Protein AF-A0AAF0R7N5-F1 (afdb_monomer_lite)

Foldseek 3Di:
DFAEAAEEADDDDFDDDDQPDDPPDLLVLLVVQFDWDQDPNDIDTDGDLVSCLCRNQNVSVAQEEEAEFLVCLRVVSLLQNLLCVQFVHHYDDLNVSVVSLVVSLVVVQLVHQADPVDSVDGNPVVSVVSSVVSVVSSLVSLLVRNQQHRHYYYHDDCNAQVLDPDPAGKGQFQSSQSNLLSVVQDDDDGRPPDDDDDDDDDHDDDDDGDDDDDPVDTDIGRGDCVSHQYAYNVLSCQSSDPPHDLDPPDDRDSVCNVVSVVSSVCSSPVPPPPPDD

pLDDT: mean 73.1, std 16.88, range [25.72, 93.62]

Sequence (277 aa):
MLNCYDIEVENYQIENEELIYETDGIELKLKEIITTQAIDGKEVAIIDHKEFLENWFPDTGCHIFISHSHKDEKKAIYIANRLYEKYGIKSFIDSKFWGFVDKAISDINHLHSKCDDNSNYLDYKRSMRVASNFYIVLINALTDGIFKSDSCWFLNTQNSLNASNNDSDGTYSPWLYTEMNFTSTVIRTPHPHRPKVTQESFDHGLEDMIKSSSRDFAFKFSPNKSHMQKVQNDKLLKVISNTENINENLDIDKSKPFQNLDAIYNFFSPSLHTING

Radius of gyration: 20.95 Å; chains: 1; bounding box: 60×44×65 Å

Secondary structure (DSSP, 8-state):
--EEEEEE-----------SS--TTHHHHHHHHEEEEEETTEEEEEE-HHHHHHHHS------EEEE--GGGHHHHHHHHHHHHHHH---EE-THHHHHHHHHHHHHHHHHH-EETTEEEEE-HHHHHHHHHHHHHHHHHHHHHHHHHSSEEEEEE-TTTS---SSS---BS-HHHHHHHHHHHH---PPPTTSPP----------------EETTEE--B----TTSEEE-HHHHHHHH-SS--S-TT----TT-HHHHHHHHHHHH-GGGS----

Structure (mmCIF, N/CA/C/O backbone):
data_AF-A0AAF0R7N5-F1
#
_entry.id   AF-A0AAF0R7N5-F1
#
loop_
_atom_site.group_PDB
_atom_site.id
_atom_site.type_symbol
_atom_site.label_atom_id
_atom_site.label_alt_id
_atom_site.label_comp_id
_atom_site.label_asym_id
_atom_site.label_entity_id
_atom_site.label_seq_id
_atom_site.pdbx_PDB_ins_code
_atom_site.Cartn_x
_atom_site.Cartn_y
_atom_site.Cartn_z
_atom_site.occupancy
_atom_site.B_iso_or_equiv
_atom_site.auth_seq_id
_atom_site.auth_comp_id
_atom_site.auth_asym_id
_atom_site.auth_atom_id
_atom_site.pdbx_PDB_model_num
ATOM 1 N N . MET A 1 1 ? -19.969 2.924 0.740 1.00 52.62 1 MET A N 1
ATOM 2 C CA . MET A 1 1 ? -18.654 3.598 0.606 1.00 52.62 1 MET A CA 1
ATOM 3 C C . MET A 1 1 ? -17.615 2.741 1.324 1.00 52.62 1 MET A C 1
ATOM 5 O O . MET A 1 1 ? -17.989 2.107 2.304 1.00 52.62 1 MET A O 1
ATOM 9 N N . LEU A 1 2 ? -16.380 2.634 0.820 1.00 66.00 2 LEU A N 1
ATOM 10 C CA . LEU A 1 2 ? -15.299 1.903 1.504 1.00 66.00 2 LEU A CA 1
ATOM 11 C C . LEU A 1 2 ? -15.062 2.514 2.895 1.00 66.00 2 LEU A C 1
ATOM 13 O O . LEU A 1 2 ? -14.955 3.735 3.003 1.00 66.00 2 LEU A O 1
ATOM 17 N N . ASN A 1 3 ? -14.955 1.694 3.944 1.00 79.00 3 ASN A N 1
ATOM 18 C CA . ASN A 1 3 ? -14.567 2.195 5.262 1.00 79.00 3 ASN A CA 1
ATOM 19 C C . ASN A 1 3 ? -13.122 2.698 5.183 1.00 79.00 3 ASN A C 1
ATOM 21 O O . ASN A 1 3 ? -12.202 1.913 4.951 1.00 79.00 3 ASN A O 1
ATOM 25 N N . CYS A 1 4 ? -12.933 4.006 5.331 1.00 86.12 4 CYS A N 1
ATOM 26 C CA . CYS A 1 4 ? -11.626 4.644 5.230 1.00 86.12 4 CYS A CA 1
ATOM 27 C C . CYS A 1 4 ? -11.302 5.368 6.529 1.00 86.12 4 CYS A C 1
ATOM 29 O O . CYS A 1 4 ? -12.137 6.118 7.038 1.00 86.12 4 CYS A O 1
ATOM 31 N N . TYR A 1 5 ? -10.091 5.167 7.035 1.00 89.44 5 TYR A N 1
ATOM 32 C CA . TYR A 1 5 ? -9.624 5.759 8.283 1.00 89.44 5 TYR A CA 1
ATOM 33 C C . TYR A 1 5 ? -8.397 6.636 8.017 1.00 89.44 5 TYR A C 1
ATOM 35 O O . TYR A 1 5 ? -7.410 6.156 7.467 1.00 89.44 5 TYR A O 1
ATOM 43 N N . ASP A 1 6 ? -8.473 7.909 8.404 1.00 90.06 6 ASP A N 1
ATOM 44 C CA . ASP A 1 6 ? -7.347 8.850 8.466 1.00 90.06 6 ASP A CA 1
ATOM 45 C C . ASP A 1 6 ? -6.729 8.706 9.862 1.00 90.06 6 ASP A C 1
ATOM 47 O O . ASP A 1 6 ? -7.267 9.233 10.841 1.00 90.06 6 ASP A O 1
ATOM 51 N N . ILE A 1 7 ? -5.676 7.892 9.967 1.00 91.38 7 ILE A N 1
ATOM 52 C CA . ILE A 1 7 ? -5.083 7.484 11.241 1.00 91.38 7 ILE A CA 1
ATOM 53 C C . ILE A 1 7 ? -3.854 8.334 11.523 1.00 91.38 7 ILE A C 1
ATOM 55 O O . ILE A 1 7 ? -2.847 8.238 10.823 1.00 91.38 7 ILE A O 1
ATOM 59 N N . GLU A 1 8 ? -3.918 9.133 12.581 1.00 90.50 8 GLU A N 1
ATOM 60 C CA . GLU A 1 8 ? -2.769 9.876 13.079 1.00 90.50 8 GLU A CA 1
ATOM 61 C C . GLU A 1 8 ? -1.732 8.908 13.651 1.00 90.50 8 GLU A C 1
ATOM 63 O O . GLU A 1 8 ? -2.037 8.084 14.516 1.00 90.50 8 GLU A O 1
ATOM 68 N N . VAL A 1 9 ? -0.497 9.009 13.159 1.00 87.69 9 VAL A N 1
ATOM 69 C CA . VAL A 1 9 ? 0.608 8.165 13.614 1.00 87.69 9 VAL A CA 1
ATOM 70 C C . VAL A 1 9 ? 1.784 9.035 14.025 1.00 87.69 9 VAL A C 1
ATOM 72 O O . VAL A 1 9 ? 2.444 9.671 13.197 1.00 87.69 9 VAL A O 1
ATOM 75 N N . GLU A 1 10 ? 2.072 9.030 15.322 1.00 86.00 10 GLU A N 1
ATOM 76 C CA . GLU A 1 10 ?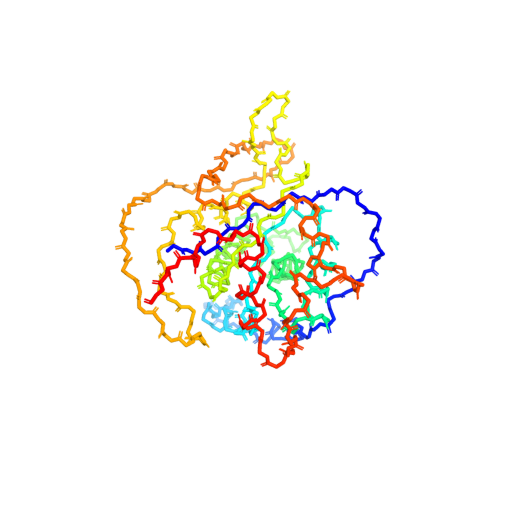 3.200 9.764 15.889 1.00 86.00 10 GLU A CA 1
ATOM 77 C C . GLU A 1 10 ? 4.537 9.037 15.671 1.00 86.00 10 GLU A C 1
ATOM 79 O O . GLU A 1 10 ? 4.610 7.883 15.240 1.00 86.00 10 GLU A O 1
ATOM 84 N N . ASN A 1 11 ? 5.642 9.729 15.950 1.00 73.75 11 ASN A N 1
ATOM 85 C CA . ASN A 1 11 ? 6.969 9.130 15.876 1.00 73.75 11 ASN A CA 1
ATOM 86 C C . ASN A 1 11 ? 7.271 8.351 17.159 1.00 73.75 11 ASN A C 1
ATOM 88 O O . ASN A 1 11 ? 7.512 8.937 18.209 1.00 73.75 11 ASN A O 1
ATOM 92 N N . TYR A 1 12 ? 7.346 7.032 17.039 1.00 75.38 12 TYR A N 1
ATOM 93 C CA . TYR A 1 12 ? 7.898 6.141 18.053 1.00 75.38 12 TYR A CA 1
ATOM 94 C C . TYR A 1 12 ? 9.038 5.318 17.446 1.00 75.38 12 TYR A C 1
ATOM 96 O O . TYR A 1 12 ? 9.092 5.109 16.231 1.00 75.38 12 TYR A O 1
ATOM 104 N N . GLN A 1 13 ? 9.998 4.907 18.280 1.00 71.69 13 GLN A N 1
ATOM 105 C CA . GLN A 1 13 ? 11.068 4.023 17.825 1.00 71.69 13 GLN A CA 1
ATOM 106 C C . GLN A 1 13 ? 10.501 2.625 17.604 1.00 71.69 13 GLN A C 1
ATOM 108 O O . GLN A 1 13 ? 9.879 2.051 18.493 1.00 71.69 13 GLN A O 1
ATOM 113 N N . ILE A 1 14 ? 10.709 2.113 16.397 1.00 80.75 14 ILE A N 1
ATOM 114 C CA . ILE A 1 14 ? 10.255 0.799 15.958 1.00 80.75 14 ILE A CA 1
ATOM 115 C C . ILE A 1 14 ? 11.504 0.036 15.540 1.00 80.75 14 ILE A C 1
ATOM 117 O O . ILE A 1 14 ? 12.331 0.562 14.786 1.00 80.75 14 ILE A O 1
ATOM 121 N N . GLU A 1 15 ? 11.657 -1.176 16.061 1.00 78.81 15 GLU A N 1
ATOM 122 C CA . GLU A 1 15 ? 12.721 -2.077 15.632 1.00 78.81 15 GLU A CA 1
ATOM 123 C C . GLU A 1 15 ? 12.497 -2.496 14.175 1.00 78.81 15 GLU A C 1
ATOM 125 O O . GLU A 1 15 ? 11.376 -2.512 13.674 1.00 78.81 15 GLU A O 1
ATOM 130 N N . ASN A 1 16 ? 13.572 -2.803 13.450 1.00 78.38 16 ASN A N 1
ATOM 131 C CA . ASN A 1 16 ? 13.406 -3.330 12.100 1.00 78.38 16 ASN A CA 1
ATOM 132 C C . ASN A 1 16 ? 12.814 -4.737 12.186 1.00 78.38 16 ASN A C 1
ATOM 134 O O . ASN A 1 16 ? 13.492 -5.660 12.628 1.00 78.38 16 ASN A O 1
ATOM 138 N N . GLU A 1 17 ? 11.589 -4.885 11.703 1.00 86.12 17 GLU A N 1
ATOM 139 C CA . GLU A 1 17 ? 10.906 -6.165 11.580 1.00 86.12 17 GLU A CA 1
ATOM 140 C C . GLU A 1 17 ? 10.432 -6.390 10.142 1.00 86.12 17 GLU A C 1
ATOM 142 O O . GLU A 1 17 ? 10.192 -5.450 9.377 1.00 86.12 17 GLU A O 1
ATOM 147 N N . GLU A 1 18 ? 10.337 -7.662 9.769 1.00 85.94 18 GLU A N 1
ATOM 148 C CA . GLU A 1 18 ? 9.734 -8.100 8.515 1.00 85.94 18 GLU A CA 1
ATOM 149 C C . GLU A 1 18 ? 8.269 -8.472 8.746 1.00 85.94 18 GLU A C 1
ATOM 151 O O . GLU A 1 18 ? 7.826 -8.670 9.879 1.00 85.94 18 GLU A O 1
ATOM 156 N N . LEU A 1 19 ? 7.495 -8.535 7.664 1.00 85.81 19 LEU A N 1
ATOM 157 C CA . LEU A 1 19 ? 6.096 -8.934 7.743 1.00 85.81 19 LEU A CA 1
ATOM 158 C C . LEU A 1 19 ? 6.023 -10.416 8.134 1.00 85.81 19 LEU A C 1
ATOM 160 O O . LEU A 1 19 ? 6.596 -11.262 7.457 1.00 85.81 19 LEU A O 1
ATOM 164 N N . ILE A 1 20 ? 5.330 -10.732 9.225 1.00 86.75 20 ILE A N 1
ATOM 165 C CA . ILE A 1 20 ? 5.357 -12.076 9.841 1.00 86.75 20 ILE A CA 1
ATOM 166 C C . ILE A 1 20 ? 4.354 -13.069 9.236 1.00 86.75 20 ILE A C 1
ATOM 168 O O . ILE A 1 20 ? 4.216 -14.192 9.723 1.00 86.75 20 ILE A O 1
ATOM 172 N N . TYR A 1 21 ? 3.603 -12.652 8.221 1.00 81.75 21 TYR A N 1
ATOM 173 C CA . TYR A 1 21 ? 2.698 -13.513 7.471 1.00 81.75 21 TYR A CA 1
ATOM 174 C C . TYR A 1 21 ? 3.139 -13.580 6.017 1.00 81.75 21 TYR A C 1
ATOM 176 O O . TYR A 1 21 ? 3.586 -12.588 5.442 1.00 81.75 21 TYR A O 1
ATOM 184 N N . GLU A 1 22 ? 3.010 -14.779 5.449 1.00 65.94 22 GLU A N 1
ATOM 185 C CA . GLU A 1 22 ? 3.521 -15.104 4.123 1.00 65.94 22 GLU A CA 1
ATOM 186 C C . GLU A 1 22 ? 3.002 -14.123 3.066 1.00 65.94 22 GLU A C 1
ATOM 188 O O . GLU A 1 22 ? 1.795 -13.971 2.856 1.00 65.94 22 GLU A O 1
ATOM 193 N N . THR A 1 23 ? 3.953 -13.497 2.376 1.00 58.81 23 THR A N 1
ATOM 194 C CA . THR A 1 23 ? 3.755 -12.866 1.060 1.00 58.81 23 THR A CA 1
ATOM 195 C C . THR A 1 23 ? 4.500 -13.660 -0.022 1.00 58.81 23 THR A C 1
ATOM 197 O O . THR A 1 23 ? 4.750 -13.168 -1.120 1.00 58.81 23 THR A O 1
ATOM 200 N N . ASP A 1 24 ? 4.877 -14.901 0.303 1.00 49.12 24 ASP A N 1
ATOM 201 C CA . ASP A 1 24 ? 5.899 -15.666 -0.398 1.00 49.12 24 ASP A CA 1
ATOM 202 C C . ASP A 1 24 ? 5.528 -16.005 -1.849 1.00 49.12 24 ASP A C 1
ATOM 204 O O . ASP A 1 24 ? 4.377 -16.266 -2.209 1.00 49.12 24 ASP A O 1
ATOM 208 N N . GLY A 1 25 ? 6.560 -16.036 -2.699 1.00 55.41 25 GLY A N 1
ATOM 209 C CA . GLY A 1 25 ? 6.493 -16.541 -4.074 1.00 55.41 25 GLY A CA 1
ATOM 210 C C . GLY A 1 25 ? 6.362 -15.486 -5.175 1.00 55.41 25 GLY A C 1
ATOM 211 O O . GLY A 1 25 ? 6.474 -15.843 -6.345 1.00 55.41 25 GLY A O 1
ATOM 212 N N . ILE A 1 26 ? 6.192 -14.203 -4.843 1.00 56.53 26 ILE A N 1
ATOM 213 C CA . ILE A 1 26 ? 6.053 -13.117 -5.836 1.00 56.53 26 ILE A CA 1
ATOM 214 C C . ILE A 1 26 ? 7.297 -13.020 -6.741 1.00 56.53 26 ILE A C 1
ATOM 216 O O . ILE A 1 26 ? 7.170 -12.929 -7.961 1.00 56.53 26 ILE A O 1
ATOM 220 N N . GLU A 1 27 ? 8.506 -13.087 -6.168 1.00 52.91 27 GLU A N 1
ATOM 221 C CA . GLU A 1 27 ? 9.759 -12.961 -6.935 1.00 52.91 27 GLU A CA 1
ATOM 222 C C . GLU A 1 27 ? 10.029 -14.164 -7.856 1.00 52.91 27 GLU A C 1
ATOM 224 O O . GLU A 1 27 ? 10.566 -13.996 -8.952 1.00 52.91 27 GLU A O 1
ATOM 229 N N . LEU A 1 28 ? 9.651 -15.376 -7.440 1.00 57.66 28 LEU A N 1
ATOM 230 C CA . LEU A 1 28 ? 9.824 -16.582 -8.257 1.00 57.66 28 LEU A CA 1
ATOM 231 C C . LEU A 1 28 ? 8.827 -16.604 -9.421 1.00 57.66 28 LEU A C 1
ATOM 233 O O . LEU A 1 28 ? 9.240 -16.802 -10.562 1.00 57.66 28 LEU A O 1
ATOM 237 N N . LYS A 1 29 ? 7.556 -16.278 -9.157 1.00 60.56 29 LYS A N 1
ATOM 238 C CA . LYS A 1 29 ? 6.506 -16.179 -10.182 1.00 60.56 29 LYS A CA 1
ATOM 239 C C . LYS A 1 29 ? 6.819 -15.111 -11.234 1.00 60.56 29 LYS A C 1
ATOM 241 O O . LYS A 1 29 ? 6.546 -15.297 -12.411 1.00 60.56 29 LYS A O 1
ATOM 246 N N . LEU A 1 30 ? 7.465 -14.013 -10.839 1.00 58.06 30 LEU A N 1
ATOM 247 C CA . LEU A 1 30 ? 7.871 -12.931 -11.743 1.00 58.06 30 LEU A CA 1
ATOM 248 C C . LEU A 1 30 ? 8.750 -13.382 -12.916 1.00 58.06 30 LEU A C 1
ATOM 250 O O . LEU A 1 30 ? 8.553 -12.929 -14.043 1.00 58.06 30 LEU A O 1
ATOM 254 N N . LYS A 1 31 ? 9.736 -14.247 -12.655 1.00 62.25 31 LYS A N 1
ATOM 255 C CA . LYS A 1 31 ? 10.645 -14.741 -13.701 1.00 62.25 31 LYS A CA 1
ATOM 256 C C . LYS A 1 31 ? 9.952 -15.693 -14.669 1.00 62.25 31 LYS A C 1
ATOM 258 O O . LYS A 1 31 ? 10.404 -15.821 -15.799 1.00 62.25 31 LYS A O 1
ATOM 263 N N . GLU A 1 32 ? 8.890 -16.353 -14.222 1.00 64.75 32 GLU A N 1
ATOM 264 C CA . GLU A 1 32 ? 8.147 -17.334 -15.013 1.00 64.75 32 GLU A CA 1
ATOM 265 C C . GLU A 1 32 ? 7.167 -16.663 -15.992 1.00 64.75 32 GLU A C 1
ATOM 267 O O . GLU A 1 32 ? 6.949 -17.187 -17.080 1.00 64.75 32 GLU A O 1
ATOM 272 N N . ILE A 1 33 ? 6.643 -15.478 -15.652 1.00 66.38 33 ILE A N 1
ATOM 273 C CA . ILE A 1 33 ? 5.619 -14.757 -16.442 1.00 66.38 33 ILE A CA 1
ATOM 274 C C . ILE A 1 33 ? 6.222 -13.974 -17.614 1.00 66.38 33 ILE A C 1
ATOM 276 O O . ILE A 1 33 ? 5.553 -13.713 -18.616 1.00 66.38 33 ILE A O 1
ATOM 280 N N . ILE A 1 34 ? 7.490 -13.565 -17.504 1.00 67.38 34 ILE A N 1
ATOM 281 C CA . ILE A 1 34 ? 8.185 -12.895 -18.605 1.00 67.38 34 ILE A CA 1
ATOM 282 C C . ILE A 1 34 ? 8.581 -13.971 -19.612 1.00 67.38 34 ILE A C 1
ATOM 284 O O . ILE A 1 34 ? 9.609 -14.634 -19.477 1.00 67.38 34 ILE A O 1
ATOM 288 N N . THR A 1 35 ? 7.751 -14.138 -20.636 1.00 71.62 35 THR A N 1
ATOM 289 C CA . THR A 1 35 ? 8.050 -15.037 -21.748 1.00 71.62 35 THR A CA 1
ATOM 290 C C . THR A 1 35 ? 8.709 -14.264 -22.870 1.00 71.62 35 THR A C 1
ATOM 292 O O . THR A 1 35 ? 8.425 -13.087 -23.090 1.00 71.62 35 THR A O 1
ATOM 295 N N . THR A 1 36 ? 9.580 -14.930 -23.615 1.00 70.31 36 THR A N 1
ATOM 296 C CA . THR A 1 36 ? 10.256 -14.303 -24.741 1.00 70.31 36 THR A CA 1
ATOM 297 C C . THR A 1 36 ? 9.871 -14.987 -26.038 1.00 70.31 36 THR A C 1
ATOM 299 O O . THR A 1 36 ? 9.903 -16.213 -26.139 1.00 70.31 36 THR A O 1
ATOM 302 N N . GLN A 1 37 ? 9.489 -14.196 -27.037 1.00 74.31 37 GLN A N 1
ATOM 303 C CA . GLN A 1 37 ? 9.062 -14.689 -28.342 1.00 74.31 37 GLN A CA 1
ATOM 304 C C . GLN A 1 37 ? 9.854 -14.012 -29.457 1.00 74.31 37 GLN A C 1
ATOM 306 O O . GLN A 1 37 ? 10.168 -12.825 -29.387 1.00 74.31 37 GLN A O 1
ATOM 311 N N . ALA A 1 38 ? 10.167 -14.767 -30.508 1.00 73.62 38 ALA A N 1
ATOM 312 C CA . ALA A 1 38 ? 10.763 -14.212 -31.714 1.00 73.62 38 ALA A CA 1
ATOM 313 C C . ALA A 1 38 ? 9.652 -13.681 -32.631 1.00 73.62 38 ALA A C 1
ATOM 315 O O . ALA A 1 38 ? 8.911 -14.463 -33.224 1.00 73.62 38 ALA A O 1
ATOM 316 N N . ILE A 1 39 ? 9.550 -12.358 -32.758 1.00 72.25 39 ILE A N 1
ATOM 317 C CA . ILE A 1 39 ? 8.621 -11.678 -33.668 1.00 72.25 39 ILE A CA 1
ATOM 318 C C . ILE A 1 39 ? 9.462 -10.914 -34.691 1.00 72.25 39 ILE A C 1
ATOM 320 O O . ILE A 1 39 ? 10.313 -10.108 -34.320 1.00 72.25 39 ILE A O 1
ATOM 324 N N . ASP A 1 40 ? 9.270 -11.206 -35.979 1.00 75.56 40 ASP A N 1
ATOM 325 C CA . ASP A 1 40 ? 10.015 -10.597 -37.095 1.00 75.56 40 ASP A CA 1
ATOM 326 C C . ASP A 1 40 ? 11.549 -10.654 -36.937 1.00 75.56 40 ASP A C 1
ATOM 328 O O . ASP A 1 40 ? 12.274 -9.706 -37.244 1.00 75.56 40 ASP A O 1
ATOM 332 N N . GLY A 1 41 ? 12.061 -11.777 -36.421 1.00 72.00 41 GLY A N 1
ATOM 333 C CA . GLY A 1 41 ? 13.496 -11.984 -36.196 1.00 72.00 41 GLY A CA 1
ATOM 334 C C . GLY A 1 41 ? 14.075 -11.200 -35.013 1.00 72.00 41 GLY A C 1
ATOM 335 O O . GLY A 1 41 ? 15.292 -11.189 -34.839 1.00 72.00 41 GLY A O 1
ATOM 336 N N . LYS A 1 42 ? 13.227 -10.561 -34.196 1.00 70.00 42 LYS A N 1
ATOM 337 C CA . LYS A 1 42 ? 13.615 -9.879 -32.958 1.00 70.00 42 LYS A CA 1
ATOM 338 C C . LYS A 1 42 ? 13.043 -10.583 -31.743 1.00 70.00 42 LYS A C 1
ATOM 340 O O . LYS A 1 42 ? 11.906 -11.044 -31.743 1.00 70.00 42 LYS A O 1
ATOM 345 N N . GLU A 1 43 ? 13.850 -10.627 -30.697 1.00 71.19 43 GLU A N 1
ATOM 346 C CA . GLU A 1 43 ? 13.473 -11.179 -29.409 1.00 71.19 43 GLU A CA 1
ATOM 347 C C . GLU A 1 43 ? 12.628 -10.155 -28.625 1.00 71.19 43 GLU A C 1
ATOM 349 O O . GLU A 1 43 ? 13.099 -9.067 -28.283 1.00 71.19 43 GLU A O 1
ATOM 354 N N . VAL A 1 44 ? 11.360 -10.486 -28.376 1.00 71.00 44 VAL A N 1
ATOM 355 C CA . VAL A 1 44 ? 10.369 -9.624 -27.720 1.00 71.00 44 VAL A CA 1
ATOM 356 C C . VAL A 1 44 ? 9.924 -10.268 -26.411 1.00 71.00 44 VAL A C 1
ATOM 358 O O . VAL A 1 44 ? 9.394 -11.379 -26.421 1.00 71.00 44 VAL A O 1
ATOM 361 N N . ALA A 1 45 ? 10.105 -9.563 -25.291 1.00 70.56 45 ALA A N 1
ATOM 362 C CA . ALA A 1 45 ? 9.473 -9.933 -24.027 1.00 70.56 45 ALA A CA 1
ATOM 363 C C . ALA A 1 45 ? 7.965 -9.677 -24.092 1.00 70.56 45 ALA A C 1
ATOM 365 O O . ALA A 1 45 ? 7.521 -8.570 -24.407 1.00 70.56 45 ALA A O 1
ATOM 366 N N . ILE A 1 46 ? 7.191 -10.699 -23.749 1.00 73.38 46 ILE A N 1
ATOM 367 C CA . ILE A 1 46 ? 5.744 -10.658 -23.610 1.00 73.38 46 ILE A CA 1
ATOM 368 C C . ILE A 1 46 ? 5.403 -10.949 -22.156 1.00 73.38 46 ILE A C 1
ATOM 370 O O . ILE A 1 46 ? 5.833 -11.948 -21.581 1.00 73.38 46 ILE A O 1
ATOM 374 N N . ILE A 1 47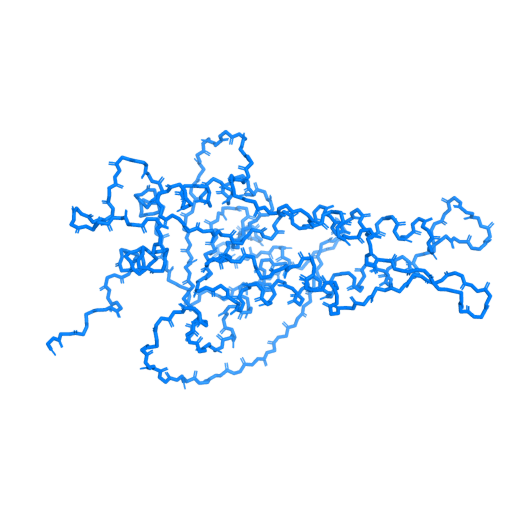 ? 4.610 -10.051 -21.583 1.00 71.75 47 ILE A N 1
ATOM 375 C CA . ILE A 1 47 ? 4.062 -10.172 -20.238 1.00 71.75 47 ILE A CA 1
ATOM 376 C C . ILE A 1 47 ? 2.552 -10.242 -20.400 1.00 71.75 47 ILE A C 1
ATOM 378 O O . ILE A 1 47 ? 1.941 -9.287 -20.892 1.00 71.75 47 ILE A O 1
ATOM 382 N N . ASP A 1 48 ? 1.951 -11.361 -20.010 1.00 73.62 48 ASP A N 1
ATOM 383 C CA . ASP A 1 48 ? 0.499 -11.455 -19.946 1.00 73.62 48 ASP A CA 1
ATOM 384 C C . ASP A 1 48 ? 0.006 -10.645 -18.739 1.00 73.62 48 ASP A C 1
ATOM 386 O O . ASP A 1 48 ? 0.345 -10.924 -17.592 1.00 73.62 48 ASP A O 1
ATOM 390 N N . HIS A 1 49 ? -0.784 -9.604 -19.001 1.00 67.88 49 HIS A N 1
ATOM 391 C CA . HIS A 1 49 ? -1.297 -8.706 -17.967 1.00 67.88 49 HIS A CA 1
ATOM 392 C C . HIS A 1 49 ? -2.173 -9.426 -16.933 1.00 67.88 49 HIS A C 1
ATOM 394 O O . HIS A 1 49 ? -2.150 -9.074 -15.756 1.00 67.88 49 HIS A O 1
ATOM 400 N N . LYS A 1 50 ? -2.974 -10.407 -17.357 1.00 71.25 50 LYS A N 1
ATOM 401 C CA . LYS A 1 50 ? -3.855 -11.154 -16.460 1.00 71.25 50 LYS A CA 1
ATOM 402 C C . LYS A 1 50 ? -3.028 -12.070 -15.565 1.00 71.25 50 LYS A C 1
ATOM 404 O O . LYS A 1 50 ? -3.210 -12.045 -14.353 1.00 71.25 50 LYS A O 1
ATOM 409 N N . GLU A 1 51 ? -2.096 -12.809 -16.154 1.00 70.81 51 GLU A N 1
ATOM 410 C CA . GLU A 1 51 ? -1.182 -13.680 -15.414 1.00 70.81 51 GLU A CA 1
ATOM 411 C C . GLU A 1 51 ? -0.313 -12.874 -14.441 1.00 70.81 51 GLU A C 1
ATOM 413 O O . GLU A 1 51 ? -0.085 -13.283 -13.304 1.00 70.81 51 GLU A O 1
ATOM 418 N N . PHE A 1 52 ? 0.113 -11.685 -14.860 1.00 68.25 52 PHE A N 1
ATOM 419 C CA . PHE A 1 52 ? 0.833 -10.745 -14.022 1.00 68.25 52 PHE A CA 1
ATOM 420 C C . PHE A 1 52 ? -0.009 -10.275 -12.836 1.00 68.25 52 PHE A C 1
ATOM 422 O O . PHE A 1 52 ? 0.459 -10.352 -11.710 1.00 68.25 52 PHE A O 1
ATOM 429 N N . LEU A 1 53 ? -1.258 -9.844 -13.033 1.00 67.06 53 LEU A N 1
ATOM 430 C CA . LEU A 1 53 ? -2.118 -9.468 -11.907 1.00 67.06 53 LEU A CA 1
ATOM 431 C C . LEU A 1 53 ? -2.357 -10.647 -10.950 1.00 67.06 53 LEU A C 1
ATOM 433 O O . LEU A 1 53 ? -2.193 -10.484 -9.746 1.00 67.06 53 LEU A O 1
ATOM 437 N N . GLU A 1 54 ? -2.678 -11.834 -11.472 1.00 67.75 54 GLU A N 1
ATOM 438 C CA . GLU A 1 54 ? -2.983 -13.029 -10.669 1.00 67.75 54 GLU A CA 1
ATOM 439 C C . GLU A 1 54 ? -1.782 -13.542 -9.859 1.00 67.75 54 GLU A C 1
ATOM 441 O O . GLU A 1 54 ? -1.949 -14.045 -8.747 1.00 67.75 54 GLU A O 1
ATOM 446 N N . ASN A 1 55 ? -0.566 -13.416 -10.388 1.00 60.91 55 ASN A N 1
ATOM 447 C CA . ASN A 1 55 ? 0.639 -13.892 -9.712 1.00 60.91 55 ASN A CA 1
ATOM 448 C C . ASN A 1 55 ? 1.338 -12.832 -8.863 1.00 60.91 55 ASN A C 1
ATOM 450 O O . ASN A 1 55 ? 1.965 -13.180 -7.860 1.00 60.91 55 ASN A O 1
ATOM 454 N N . TRP A 1 56 ? 1.278 -11.568 -9.282 1.00 58.88 56 TRP A N 1
ATOM 455 C CA . TRP A 1 56 ? 1.989 -10.463 -8.643 1.00 58.88 56 TRP A CA 1
ATOM 456 C C . TRP A 1 56 ? 1.175 -9.841 -7.517 1.00 58.88 56 TRP A C 1
ATOM 458 O O . TRP A 1 56 ? 1.734 -9.426 -6.507 1.00 58.88 56 TRP A O 1
ATOM 468 N N . PHE A 1 57 ? -0.149 -9.865 -7.655 1.00 59.72 57 PHE A N 1
ATOM 469 C CA . PHE A 1 57 ? -1.103 -9.506 -6.618 1.00 59.72 57 PHE A CA 1
ATOM 470 C C . PHE A 1 57 ? -2.091 -10.664 -6.483 1.00 59.72 57 PHE A C 1
ATOM 472 O O . PHE A 1 57 ? -3.258 -10.532 -6.870 1.00 59.72 57 PHE A O 1
ATOM 479 N N . PRO A 1 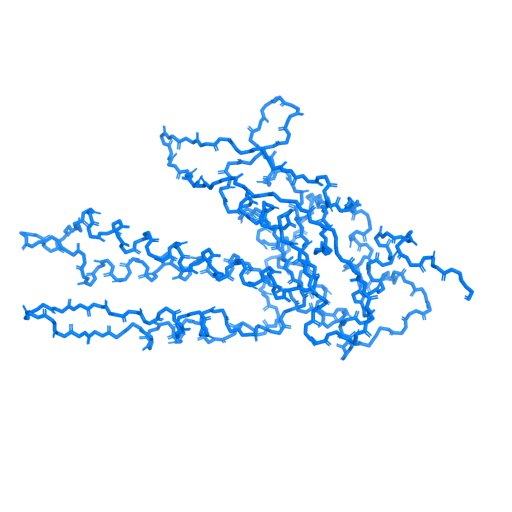58 ? -1.625 -11.825 -5.968 1.00 55.44 58 PRO A N 1
ATOM 480 C CA . PRO A 1 58 ? -2.518 -12.945 -5.718 1.00 55.44 58 PRO A CA 1
ATOM 481 C C . PRO A 1 58 ? -3.661 -12.479 -4.826 1.00 55.44 58 PRO A C 1
ATOM 483 O O . PRO A 1 58 ? -3.563 -11.440 -4.172 1.00 55.44 58 PRO A O 1
ATOM 486 N N . ASP A 1 59 ? -4.748 -13.243 -4.780 1.00 61.50 59 ASP A N 1
ATOM 487 C CA . ASP A 1 59 ? -5.767 -13.029 -3.759 1.00 61.50 59 ASP A CA 1
ATOM 488 C C . ASP A 1 59 ? -5.088 -13.192 -2.388 1.00 61.50 59 ASP A C 1
ATOM 490 O O . ASP A 1 59 ? -4.882 -14.300 -1.896 1.00 61.50 59 ASP A O 1
ATOM 494 N N . THR A 1 60 ? -4.595 -12.078 -1.835 1.00 63.03 60 THR A N 1
ATOM 495 C CA . THR A 1 60 ? -3.606 -12.068 -0.746 1.00 63.03 60 THR A CA 1
ATOM 496 C C . THR A 1 60 ? -4.218 -12.578 0.553 1.00 63.03 60 THR A C 1
ATOM 498 O O . THR A 1 60 ? -3.521 -12.784 1.548 1.00 63.03 60 THR A O 1
ATOM 501 N N . GLY A 1 61 ? -5.544 -12.750 0.572 1.00 71.69 61 GLY A N 1
ATOM 502 C CA . GLY A 1 61 ? -6.313 -12.973 1.783 1.00 71.69 61 GLY A CA 1
ATOM 503 C C . GLY A 1 61 ? -6.144 -11.825 2.778 1.00 71.69 61 GLY A C 1
ATOM 504 O O . GLY A 1 61 ? -6.425 -12.010 3.962 1.00 71.69 61 GLY A O 1
ATOM 505 N N . CYS A 1 62 ? -5.636 -10.665 2.337 1.00 84.00 62 CYS A N 1
ATOM 506 C CA . CYS A 1 62 ? -5.535 -9.485 3.174 1.00 84.00 62 CYS A CA 1
ATOM 507 C C . CYS A 1 62 ? -6.925 -8.900 3.391 1.00 84.00 62 CYS A C 1
ATOM 509 O O . CYS A 1 62 ? -7.745 -8.812 2.481 1.00 84.00 62 CYS A O 1
ATOM 511 N N . HIS A 1 63 ? -7.177 -8.491 4.627 1.00 89.50 63 HIS A N 1
ATOM 512 C CA . HIS A 1 63 ? -8.474 -7.981 5.042 1.00 89.50 63 HIS A CA 1
ATOM 513 C C . HIS A 1 63 ? -8.535 -6.459 4.939 1.00 89.50 63 HIS A C 1
ATOM 515 O O . HIS A 1 63 ? -9.613 -5.911 4.747 1.00 89.50 63 HIS A O 1
ATOM 521 N N . ILE A 1 64 ? -7.402 -5.766 5.075 1.00 91.38 64 ILE A N 1
ATOM 522 C CA . ILE A 1 64 ? -7.327 -4.302 5.006 1.00 91.38 64 ILE A CA 1
ATOM 523 C C . ILE A 1 64 ? -6.177 -3.852 4.108 1.00 91.38 64 ILE A C 1
ATOM 525 O O . ILE A 1 64 ? -5.192 -4.571 3.962 1.00 91.38 64 ILE A O 1
ATOM 529 N N . PHE A 1 65 ? -6.278 -2.639 3.574 1.00 90.44 65 PHE A N 1
ATOM 530 C CA . PHE A 1 65 ? -5.203 -1.956 2.856 1.00 90.44 65 PHE A CA 1
ATOM 531 C C . PHE A 1 65 ? -4.583 -0.887 3.758 1.00 90.44 65 PHE A C 1
ATOM 533 O O . PHE A 1 65 ? -5.329 -0.102 4.346 1.00 90.44 65 PHE A O 1
ATOM 540 N N . ILE A 1 66 ? -3.252 -0.825 3.860 1.00 91.75 66 ILE A N 1
ATOM 541 C CA . ILE A 1 66 ? -2.543 0.231 4.601 1.00 91.75 66 ILE A CA 1
ATOM 542 C C . ILE A 1 66 ? -1.825 1.158 3.614 1.00 91.75 66 ILE A C 1
ATOM 544 O O . ILE A 1 66 ? -0.768 0.826 3.079 1.00 91.75 66 ILE A O 1
ATOM 548 N N . SER A 1 67 ? -2.387 2.351 3.425 1.00 89.44 67 SER A N 1
ATOM 549 C CA . SER A 1 67 ? -1.782 3.441 2.656 1.00 89.44 67 SER A CA 1
ATOM 550 C C . SER A 1 67 ? -0.794 4.206 3.534 1.00 89.44 67 SER A C 1
ATOM 552 O O . SER A 1 67 ? -1.137 4.629 4.641 1.00 89.44 67 SER A O 1
ATOM 554 N N . HIS A 1 68 ? 0.444 4.382 3.074 1.00 88.69 68 HIS A N 1
ATOM 555 C CA . HIS A 1 68 ? 1.505 4.996 3.874 1.00 88.69 68 HIS A CA 1
ATOM 556 C C . HIS A 1 68 ? 2.574 5.673 3.010 1.00 88.69 68 HIS A C 1
ATOM 558 O O . HIS A 1 68 ? 2.775 5.346 1.843 1.00 88.69 68 HIS A O 1
ATOM 564 N N . SER A 1 69 ? 3.294 6.641 3.583 1.00 84.88 69 SER A N 1
ATOM 565 C CA . SER A 1 69 ? 4.481 7.195 2.927 1.00 84.88 69 SER A CA 1
ATOM 566 C C . SER A 1 69 ? 5.580 6.141 2.853 1.00 84.88 69 SER A C 1
ATOM 568 O O . SER A 1 69 ? 5.803 5.414 3.816 1.00 84.88 69 SER A O 1
ATOM 570 N N . HIS A 1 70 ? 6.360 6.130 1.770 1.00 79.56 70 HIS A N 1
ATOM 571 C CA . HIS A 1 70 ? 7.503 5.221 1.627 1.00 79.56 70 HIS A CA 1
ATOM 572 C C . HIS A 1 70 ? 8.489 5.311 2.811 1.00 79.56 70 HIS A C 1
ATOM 574 O O . HIS A 1 70 ? 9.074 4.316 3.225 1.00 79.56 70 HIS A O 1
ATOM 580 N N . LYS A 1 71 ? 8.629 6.497 3.424 1.00 81.88 71 LYS A N 1
ATOM 581 C CA . LYS A 1 71 ? 9.478 6.703 4.614 1.00 81.88 71 LYS A CA 1
ATOM 582 C C . LYS A 1 71 ? 8.930 6.056 5.891 1.00 81.88 71 LYS A C 1
ATOM 584 O O . LYS A 1 71 ? 9.671 5.914 6.859 1.00 81.88 71 LYS A O 1
ATOM 589 N N . ASP A 1 72 ? 7.652 5.693 5.901 1.00 86.94 72 ASP A N 1
ATOM 590 C CA . ASP A 1 72 ? 6.955 5.085 7.032 1.00 86.94 72 ASP A CA 1
ATOM 591 C C . ASP A 1 72 ? 6.679 3.591 6.820 1.00 86.94 72 ASP A C 1
ATOM 593 O O . ASP A 1 72 ? 5.895 3.016 7.570 1.00 86.94 72 ASP A O 1
ATOM 597 N N . GLU A 1 73 ? 7.341 2.939 5.855 1.00 87.06 73 GLU A N 1
ATOM 598 C CA . GLU A 1 73 ? 7.209 1.491 5.618 1.00 87.06 73 GLU A CA 1
ATOM 599 C C . GLU A 1 73 ? 7.338 0.691 6.924 1.00 87.06 73 GLU A C 1
ATOM 601 O O . GLU A 1 73 ? 6.513 -0.167 7.222 1.00 87.06 73 GLU A O 1
ATOM 606 N N . LYS A 1 74 ? 8.319 1.032 7.766 1.00 89.00 74 LYS A N 1
ATOM 607 C CA . LYS A 1 74 ? 8.522 0.363 9.061 1.00 89.00 74 LYS A CA 1
ATOM 608 C C . LYS A 1 74 ? 7.319 0.494 9.996 1.00 89.00 74 LYS A C 1
ATOM 610 O O . LYS A 1 74 ? 6.995 -0.452 10.703 1.00 89.00 74 LYS A O 1
ATOM 615 N N . LYS A 1 75 ? 6.640 1.647 9.991 1.00 91.00 75 LYS A N 1
ATOM 616 C CA . LYS A 1 75 ? 5.425 1.865 10.794 1.00 91.00 75 LYS A CA 1
ATOM 617 C C . LYS A 1 75 ? 4.267 1.036 10.250 1.00 91.00 75 LYS A C 1
ATOM 619 O O . LYS A 1 75 ? 3.541 0.431 11.032 1.00 91.00 75 LYS A O 1
ATOM 624 N N . ALA A 1 76 ? 4.122 0.979 8.926 1.00 91.88 76 ALA A N 1
ATOM 625 C CA . ALA A 1 76 ? 3.098 0.167 8.278 1.00 91.88 76 ALA A CA 1
ATOM 626 C C . ALA A 1 76 ? 3.278 -1.326 8.589 1.00 91.88 76 ALA A C 1
ATOM 628 O O . ALA A 1 76 ? 2.312 -1.977 8.983 1.00 91.88 76 ALA A O 1
ATOM 629 N N . ILE A 1 77 ? 4.509 -1.845 8.496 1.00 91.38 77 ILE A N 1
ATOM 630 C CA . ILE A 1 77 ? 4.832 -3.238 8.850 1.00 91.38 77 ILE A CA 1
ATOM 631 C C . ILE A 1 77 ? 4.524 -3.501 10.322 1.00 91.38 77 ILE A C 1
ATOM 633 O O . ILE A 1 77 ? 3.836 -4.469 10.627 1.00 91.38 77 ILE A O 1
ATOM 637 N N . TYR A 1 78 ? 4.946 -2.604 11.214 1.00 92.56 78 TYR A N 1
ATOM 638 C CA . TYR A 1 78 ? 4.692 -2.736 12.645 1.00 92.56 78 TYR A CA 1
ATOM 639 C C . TYR A 1 78 ? 3.207 -2.826 12.990 1.00 92.56 78 TYR A C 1
ATOM 641 O O . TYR A 1 78 ? 2.768 -3.741 13.688 1.00 92.56 78 TYR A O 1
ATOM 649 N N . ILE A 1 79 ? 2.405 -1.902 12.460 1.00 93.38 79 ILE A N 1
ATOM 650 C CA . ILE A 1 79 ? 0.952 -1.911 12.656 1.00 93.38 79 ILE A CA 1
ATOM 651 C C . ILE A 1 79 ? 0.362 -3.214 12.108 1.00 93.38 79 ILE A C 1
ATOM 653 O O . ILE A 1 79 ? -0.431 -3.866 12.786 1.00 93.38 79 ILE A O 1
ATOM 657 N N . ALA A 1 80 ? 0.776 -3.629 10.912 1.00 93.19 80 ALA A N 1
ATOM 658 C CA . ALA A 1 80 ? 0.274 -4.837 10.277 1.00 93.19 80 ALA A CA 1
ATOM 659 C C . ALA A 1 80 ? 0.622 -6.119 11.046 1.00 93.19 80 ALA A C 1
ATOM 661 O O . ALA A 1 80 ? -0.228 -7.001 11.176 1.00 93.19 80 ALA A O 1
ATOM 662 N N . ASN A 1 81 ? 1.838 -6.217 11.581 1.00 93.06 81 ASN A N 1
ATOM 663 C CA . ASN A 1 81 ? 2.268 -7.341 12.404 1.00 93.06 81 ASN A CA 1
ATOM 664 C C . ASN A 1 81 ? 1.451 -7.414 13.693 1.00 93.06 81 ASN A C 1
ATOM 666 O O . ASN A 1 81 ? 0.911 -8.471 14.005 1.00 93.06 81 ASN A O 1
ATOM 670 N N . ARG A 1 82 ? 1.241 -6.290 14.388 1.00 93.25 82 ARG A N 1
ATOM 671 C CA . ARG A 1 82 ? 0.398 -6.257 15.596 1.00 93.25 82 ARG A CA 1
ATOM 672 C C . ARG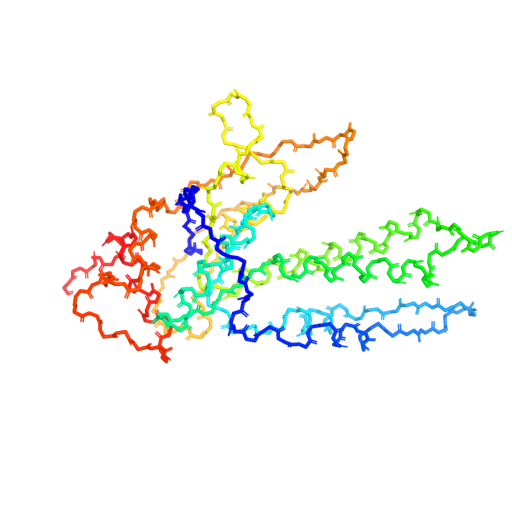 A 1 82 ? -1.055 -6.633 15.314 1.00 93.25 82 ARG A C 1
ATOM 674 O O . ARG A 1 82 ? -1.661 -7.378 16.086 1.00 93.25 82 ARG A O 1
ATOM 681 N N . LEU A 1 83 ? -1.614 -6.168 14.195 1.00 93.62 83 LEU A N 1
ATOM 682 C CA . LEU A 1 83 ? -2.961 -6.547 13.763 1.00 93.62 83 LEU A CA 1
ATOM 683 C C . LEU A 1 83 ? -3.074 -8.053 13.494 1.00 93.62 83 LEU A C 1
ATOM 685 O O . LEU A 1 83 ? -4.051 -8.689 13.901 1.00 93.62 83 LEU A O 1
ATOM 689 N N . TYR A 1 84 ? -2.059 -8.634 12.862 1.00 93.19 84 TYR A N 1
ATOM 690 C CA . TYR A 1 84 ? -2.013 -10.064 12.601 1.00 93.19 84 TYR A CA 1
ATOM 691 C C . TYR A 1 84 ? -1.840 -10.880 13.888 1.00 93.19 84 TYR A C 1
ATOM 693 O O . TYR A 1 84 ? -2.630 -11.788 14.151 1.00 93.19 84 TYR A O 1
ATOM 701 N N . GLU A 1 85 ? -0.864 -10.530 14.729 1.00 91.75 85 GLU A N 1
ATOM 702 C CA . GLU A 1 85 ? -0.579 -11.226 15.985 1.00 91.75 85 GLU A CA 1
ATOM 703 C C . GLU A 1 85 ? -1.781 -11.240 16.913 1.00 91.75 85 GLU A C 1
ATOM 705 O O . GLU A 1 85 ? -2.064 -12.275 17.510 1.00 91.75 85 GLU A O 1
ATOM 710 N N . LYS A 1 86 ? -2.487 -10.116 17.049 1.00 90.25 86 LYS A N 1
ATOM 711 C CA . LYS A 1 86 ? -3.581 -9.992 18.011 1.00 90.25 86 LYS A CA 1
ATOM 712 C C . LYS A 1 86 ? -4.903 -10.498 17.450 1.00 90.25 86 LYS A C 1
ATOM 714 O O . LYS A 1 86 ? -5.585 -11.261 18.126 1.00 90.25 86 LYS A O 1
ATOM 719 N N . TYR A 1 87 ? -5.236 -10.134 16.214 1.00 91.56 87 TYR A N 1
ATOM 720 C CA . TYR A 1 87 ? -6.583 -10.311 15.664 1.00 91.56 87 TYR A CA 1
ATOM 721 C C . TYR A 1 87 ? -6.656 -11.261 14.461 1.00 91.56 87 TYR A C 1
ATOM 723 O O . TYR A 1 87 ? -7.747 -11.487 13.937 1.00 91.56 87 TYR A O 1
ATOM 731 N N . GLY A 1 88 ? -5.526 -11.793 13.981 1.00 90.44 88 GLY A N 1
ATOM 732 C CA . GLY A 1 88 ? -5.470 -12.569 12.735 1.00 90.44 88 GLY A CA 1
ATOM 733 C C . GLY A 1 88 ? -5.677 -11.720 11.472 1.00 90.44 88 GLY A C 1
ATOM 734 O O . GLY A 1 88 ? -5.895 -12.259 10.386 1.00 90.44 88 GLY A O 1
ATOM 735 N N . ILE A 1 89 ? -5.622 -10.388 11.588 1.00 92.12 89 ILE A N 1
ATOM 736 C CA . ILE A 1 89 ? -5.897 -9.460 10.488 1.00 92.12 89 ILE A CA 1
ATOM 737 C C . ILE A 1 89 ? -4.631 -9.269 9.648 1.00 92.12 89 ILE A C 1
ATOM 739 O O . ILE A 1 89 ? -3.713 -8.541 10.012 1.00 92.12 89 ILE A O 1
ATOM 743 N N . LYS A 1 90 ? -4.607 -9.910 8.482 1.00 91.44 90 LYS A N 1
ATOM 744 C CA . LYS A 1 90 ? -3.634 -9.649 7.412 1.00 91.44 90 LYS A CA 1
ATOM 745 C C . LYS A 1 90 ? -3.886 -8.297 6.740 1.00 91.44 90 LYS A C 1
ATOM 747 O O . LYS A 1 90 ? -5.037 -7.987 6.423 1.00 91.44 90 LYS A O 1
ATOM 752 N N . SER A 1 91 ? -2.823 -7.537 6.494 1.00 90.06 91 SER A N 1
ATOM 753 C CA . SER A 1 91 ? -2.869 -6.217 5.859 1.00 90.06 91 SER A CA 1
ATOM 754 C C . SER A 1 91 ? -2.118 -6.227 4.531 1.00 90.06 91 SER A C 1
ATOM 756 O O . SER A 1 91 ? -1.072 -6.850 4.384 1.00 90.06 91 SER A O 1
ATOM 758 N N . PHE A 1 92 ? -2.645 -5.523 3.542 1.00 86.50 92 PHE A N 1
ATOM 759 C CA . PHE A 1 92 ? -1.953 -5.285 2.291 1.00 86.50 92 PHE A CA 1
ATOM 760 C C . PHE A 1 92 ? -1.071 -4.040 2.435 1.00 86.50 92 PHE A C 1
ATOM 762 O O . PHE A 1 92 ? -1.579 -2.961 2.746 1.00 86.50 92 PHE A O 1
ATOM 769 N N . ILE A 1 93 ? 0.235 -4.206 2.216 1.00 83.88 93 ILE A N 1
ATOM 770 C CA . ILE A 1 93 ? 1.236 -3.135 2.236 1.00 83.88 93 ILE A CA 1
ATOM 771 C C . ILE A 1 93 ? 1.886 -3.093 0.852 1.00 83.88 93 ILE A C 1
ATOM 773 O O . ILE A 1 93 ? 2.667 -3.974 0.491 1.00 83.88 93 ILE A O 1
ATOM 777 N N . ASP A 1 94 ? 1.565 -2.063 0.078 1.00 72.62 94 ASP A N 1
ATOM 778 C CA . ASP A 1 94 ? 2.052 -1.857 -1.287 1.00 72.62 94 ASP A CA 1
ATOM 779 C C . ASP A 1 94 ? 3.581 -1.741 -1.379 1.00 72.62 94 ASP A C 1
ATOM 781 O O . ASP A 1 94 ? 4.181 -2.166 -2.368 1.00 72.62 94 ASP A O 1
ATOM 785 N N . SER A 1 95 ? 4.231 -1.239 -0.324 1.00 71.25 95 SER A N 1
ATOM 786 C CA . SER A 1 95 ? 5.678 -1.021 -0.321 1.00 71.25 95 SER A CA 1
ATOM 787 C C . SER A 1 95 ? 6.546 -2.252 -0.489 1.00 71.25 95 SER A C 1
ATOM 789 O O . SER A 1 95 ? 7.649 -2.150 -1.031 1.00 71.25 95 SER A O 1
ATOM 791 N N . LYS A 1 96 ? 6.003 -3.429 -0.180 1.00 69.38 96 LYS A N 1
ATOM 792 C CA . LYS A 1 96 ? 6.668 -4.701 -0.461 1.00 69.38 96 LYS A CA 1
ATOM 793 C C . LYS A 1 96 ? 6.762 -5.018 -1.946 1.00 69.38 96 LYS A C 1
ATOM 795 O O . LYS A 1 96 ? 7.689 -5.708 -2.347 1.00 69.38 96 LYS A O 1
ATOM 800 N N . PHE A 1 97 ? 5.872 -4.474 -2.767 1.00 66.69 97 PHE A N 1
ATOM 801 C CA . PHE A 1 97 ? 5.810 -4.771 -4.194 1.00 66.69 97 PHE A CA 1
ATOM 802 C C . PHE A 1 97 ? 6.689 -3.819 -5.024 1.00 66.69 97 PHE A C 1
ATOM 804 O O . PHE A 1 97 ? 7.228 -4.229 -6.053 1.00 66.69 97 PHE A O 1
ATOM 811 N N . TRP A 1 98 ? 6.923 -2.581 -4.557 1.00 67.06 98 TRP A N 1
ATOM 812 C CA . TRP A 1 98 ? 7.696 -1.556 -5.286 1.00 67.06 98 TRP A CA 1
ATOM 813 C C . TRP A 1 98 ? 9.124 -1.987 -5.630 1.00 67.06 98 TRP A C 1
ATOM 815 O O . TRP A 1 98 ? 9.548 -1.846 -6.776 1.00 67.06 98 TRP A O 1
ATOM 825 N N . GLY A 1 99 ? 9.856 -2.556 -4.665 1.00 64.94 99 GLY A N 1
ATOM 826 C CA . GLY A 1 99 ? 11.245 -2.978 -4.883 1.00 64.94 99 GLY A CA 1
ATOM 827 C C . GLY A 1 99 ? 11.386 -4.042 -5.978 1.00 64.94 99 GLY A C 1
ATOM 828 O O . GLY A 1 99 ? 12.383 -4.067 -6.703 1.00 64.94 99 GLY A O 1
ATOM 829 N N . PHE A 1 100 ? 10.364 -4.883 -6.153 1.00 69.12 100 PHE A N 1
ATOM 830 C CA . PHE A 1 100 ? 10.335 -5.884 -7.217 1.00 69.12 100 PHE A CA 1
ATOM 831 C C . PHE A 1 100 ? 10.040 -5.270 -8.586 1.00 69.12 100 PHE A C 1
ATOM 833 O O . PHE A 1 100 ? 10.638 -5.684 -9.578 1.00 69.12 100 PHE A O 1
ATOM 840 N N . VAL A 1 101 ? 9.157 -4.269 -8.648 1.00 74.56 101 VAL A N 1
ATOM 841 C CA . VAL A 1 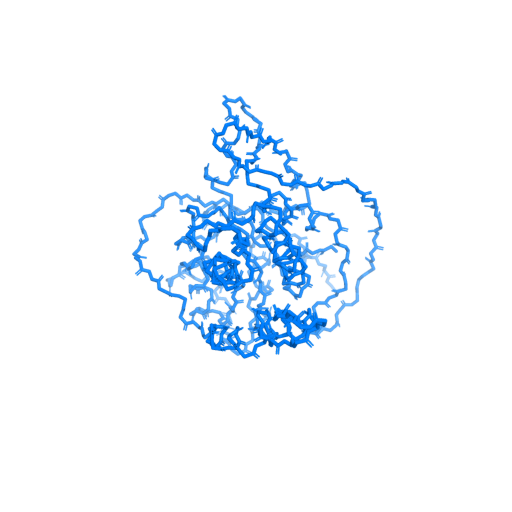101 ? 8.811 -3.555 -9.887 1.00 74.56 101 VAL A CA 1
ATOM 842 C C . VAL A 1 101 ? 10.046 -2.887 -10.480 1.00 74.56 101 VAL A C 1
ATOM 844 O O . VAL A 1 101 ? 10.335 -3.067 -11.662 1.00 74.56 101 VAL A O 1
ATOM 847 N N . ASP A 1 102 ? 10.796 -2.151 -9.660 1.00 79.19 102 ASP A N 1
ATOM 848 C CA . ASP A 1 102 ? 11.976 -1.415 -10.119 1.00 79.19 102 ASP A CA 1
ATOM 849 C C . ASP A 1 102 ? 13.059 -2.369 -10.648 1.00 79.19 102 ASP A C 1
ATOM 851 O O . ASP A 1 102 ? 13.659 -2.122 -11.699 1.00 79.19 102 ASP A O 1
ATOM 855 N N . LYS A 1 103 ? 13.254 -3.508 -9.970 1.00 78.94 103 LYS A N 1
ATOM 856 C CA . LYS A 1 103 ? 14.157 -4.575 -10.420 1.00 78.94 103 LYS A CA 1
ATOM 857 C C . LYS A 1 103 ? 13.693 -5.189 -11.744 1.00 78.94 103 LYS A C 1
ATOM 859 O O . LYS A 1 103 ? 14.499 -5.308 -12.661 1.00 78.94 103 LYS A O 1
ATOM 864 N N . ALA A 1 104 ? 12.405 -5.506 -11.886 1.00 77.88 104 ALA A N 1
ATOM 865 C CA . ALA A 1 104 ? 11.856 -6.078 -13.117 1.00 77.88 104 ALA A CA 1
ATOM 866 C C . ALA A 1 104 ? 11.983 -5.118 -14.315 1.00 77.88 104 ALA A C 1
ATOM 868 O O . ALA A 1 104 ? 12.402 -5.531 -15.398 1.00 77.88 104 ALA A O 1
ATOM 869 N N . ILE A 1 105 ? 11.690 -3.825 -14.117 1.00 84.94 105 ILE A N 1
ATOM 870 C CA . ILE A 1 105 ? 11.890 -2.781 -15.135 1.00 84.94 105 ILE A CA 1
ATOM 871 C C . ILE A 1 105 ? 13.361 -2.731 -15.560 1.00 84.94 105 ILE A C 1
ATOM 873 O O . ILE A 1 105 ? 13.655 -2.667 -16.756 1.00 84.94 105 ILE A O 1
ATOM 877 N N . SER A 1 106 ? 14.282 -2.755 -14.593 1.00 87.00 106 SER A N 1
ATOM 878 C CA . SER A 1 106 ? 15.724 -2.752 -14.848 1.00 87.00 106 SER A CA 1
ATOM 879 C C . SER A 1 106 ? 16.152 -3.970 -15.671 1.00 87.00 106 SER A C 1
ATOM 881 O O . SER A 1 106 ? 16.759 -3.813 -16.733 1.00 87.00 106 SER A O 1
ATOM 883 N N . ASP A 1 107 ? 15.786 -5.175 -15.233 1.00 83.75 107 ASP A N 1
ATOM 884 C CA . ASP A 1 107 ? 16.178 -6.433 -15.873 1.00 83.75 107 ASP A CA 1
ATOM 885 C C . ASP A 1 107 ? 15.664 -6.519 -17.321 1.00 83.75 107 ASP A C 1
ATOM 887 O O . ASP A 1 107 ? 16.432 -6.810 -18.243 1.00 83.75 107 ASP A O 1
ATOM 891 N N . ILE A 1 108 ? 14.396 -6.166 -17.559 1.00 82.00 108 ILE A N 1
ATOM 892 C CA . ILE A 1 108 ? 13.805 -6.154 -18.907 1.00 82.00 108 ILE A CA 1
ATOM 893 C C . ILE A 1 108 ? 14.474 -5.111 -19.795 1.00 82.00 108 ILE A C 1
ATOM 895 O O . ILE A 1 108 ? 14.740 -5.379 -20.968 1.00 82.00 108 ILE A O 1
ATOM 899 N N . ASN A 1 109 ? 14.781 -3.928 -19.261 1.00 87.94 109 ASN A N 1
ATOM 900 C CA . ASN A 1 109 ? 15.466 -2.903 -20.038 1.00 87.94 109 ASN A CA 1
ATOM 901 C C . ASN A 1 109 ? 16.874 -3.339 -20.443 1.00 87.94 109 ASN A C 1
ATOM 903 O O . ASN A 1 109 ? 17.263 -3.145 -21.596 1.00 87.94 109 ASN A O 1
ATOM 907 N N . HIS A 1 110 ? 17.612 -3.993 -19.548 1.00 87.25 110 HIS A N 1
ATOM 908 C CA . HIS A 1 110 ? 18.927 -4.542 -19.869 1.00 87.25 110 HIS A CA 1
ATOM 909 C C . HIS A 1 110 ? 18.886 -5.689 -20.885 1.00 87.25 110 HIS A C 1
ATOM 911 O O . HIS A 1 110 ? 19.892 -5.926 -21.567 1.00 87.25 110 HIS A O 1
ATOM 917 N N . LEU A 1 111 ? 17.750 -6.370 -21.024 1.00 82.38 111 LEU A N 1
ATOM 918 C CA . LEU A 1 111 ? 17.567 -7.433 -22.004 1.00 82.38 111 LEU A CA 1
ATOM 919 C C . LEU A 1 111 ? 17.078 -6.902 -23.364 1.00 82.38 111 LEU A C 1
ATOM 921 O O . LEU A 1 111 ? 17.675 -7.230 -24.386 1.00 82.38 111 LEU A O 1
ATOM 925 N N . HIS A 1 112 ? 16.070 -6.023 -23.385 1.00 80.38 112 HIS A N 1
ATOM 926 C CA . HIS A 1 112 ? 15.333 -5.662 -24.610 1.00 80.38 112 HIS A CA 1
ATOM 927 C C . HIS A 1 112 ? 15.445 -4.194 -25.041 1.00 80.38 112 HIS A C 1
ATOM 929 O O . HIS A 1 112 ? 15.084 -3.854 -26.170 1.00 80.38 112 HIS A O 1
ATOM 935 N N . SER A 1 113 ? 15.948 -3.309 -24.180 1.00 87.56 113 SER A N 1
ATOM 936 C CA . SER A 1 113 ? 15.996 -1.865 -24.449 1.00 87.56 113 SER A CA 1
ATOM 937 C C . SER A 1 113 ? 17.402 -1.361 -24.772 1.00 87.56 113 SER A C 1
ATOM 939 O O . SER A 1 113 ? 17.627 -0.161 -24.711 1.00 87.56 113 SER A O 1
ATOM 941 N N . LYS A 1 114 ? 18.361 -2.222 -25.127 1.00 88.25 114 LYS A N 1
ATOM 942 C CA . LYS A 1 114 ? 19.710 -1.793 -25.545 1.00 88.25 114 LYS A CA 1
ATOM 943 C C . LYS A 1 114 ? 19.680 -1.008 -26.862 1.00 88.25 114 LYS A C 1
ATOM 945 O O . LYS A 1 114 ? 18.850 -1.276 -27.732 1.00 88.25 114 LYS A O 1
ATOM 950 N N . CYS A 1 115 ? 20.589 -0.044 -26.999 1.00 87.69 115 CYS A N 1
ATOM 951 C CA . CYS A 1 115 ? 20.801 0.672 -28.255 1.00 87.69 115 CYS A CA 1
ATOM 952 C C . CYS A 1 115 ? 21.417 -0.259 -29.303 1.00 87.69 115 CYS A C 1
ATOM 954 O O . CYS A 1 115 ? 22.371 -0.980 -29.008 1.00 87.69 115 CYS A O 1
ATOM 956 N N . ASP A 1 116 ? 20.912 -0.179 -30.535 1.00 83.44 116 ASP A N 1
ATOM 957 C CA . ASP A 1 116 ? 21.363 -1.029 -31.643 1.00 83.44 116 ASP A CA 1
ATOM 958 C C . ASP A 1 116 ? 22.851 -0.760 -31.984 1.00 83.44 116 ASP A C 1
ATOM 960 O O . ASP A 1 116 ? 23.601 -1.688 -32.278 1.00 83.44 116 ASP A O 1
ATOM 964 N N . ASP A 1 117 ? 23.302 0.493 -31.836 1.00 85.44 117 ASP A N 1
ATOM 965 C CA . ASP A 1 117 ? 24.675 0.923 -32.149 1.00 85.44 117 ASP A CA 1
ATOM 966 C C . ASP A 1 117 ? 25.678 0.721 -30.995 1.00 85.44 117 ASP A C 1
ATOM 968 O O . ASP A 1 117 ? 26.892 0.768 -31.207 1.00 85.44 117 ASP A O 1
ATOM 972 N N . ASN A 1 118 ? 25.205 0.544 -29.753 1.00 85.56 118 ASN A N 1
ATOM 973 C CA . ASN A 1 118 ? 26.069 0.362 -28.584 1.00 85.56 118 ASN A CA 1
ATOM 974 C C . ASN A 1 118 ? 25.326 -0.301 -27.416 1.00 85.56 118 ASN A C 1
ATOM 976 O O . ASN A 1 118 ? 24.552 0.339 -26.702 1.00 85.56 118 ASN A O 1
ATOM 980 N N . SER A 1 119 ? 25.653 -1.566 -27.153 1.00 81.88 119 SER A N 1
ATOM 981 C CA . SER A 1 119 ? 25.017 -2.388 -26.119 1.00 81.88 119 SER A CA 1
ATOM 982 C C . SER A 1 119 ? 25.273 -1.941 -24.673 1.00 81.88 119 SER A C 1
ATOM 984 O O . SER A 1 119 ? 24.652 -2.493 -23.764 1.00 81.88 119 SER A O 1
ATOM 986 N N . ASN A 1 120 ? 26.179 -0.981 -24.443 1.00 88.50 120 ASN A N 1
ATOM 987 C CA . ASN A 1 120 ? 26.424 -0.394 -23.120 1.00 88.50 120 ASN A CA 1
ATOM 988 C C . ASN A 1 120 ? 25.403 0.693 -22.755 1.00 88.50 120 ASN A C 1
ATOM 990 O O . ASN A 1 120 ? 25.340 1.099 -21.596 1.00 88.50 120 ASN A O 1
ATOM 994 N N . TYR A 1 121 ? 24.614 1.166 -23.724 1.00 90.00 121 TYR A N 1
ATOM 995 C CA . TYR A 1 121 ? 23.576 2.167 -23.507 1.00 90.00 121 TYR A CA 1
ATOM 996 C C . TYR A 1 121 ? 22.186 1.578 -23.738 1.00 90.00 121 TYR A C 1
ATOM 998 O O . TYR A 1 121 ? 21.994 0.663 -24.543 1.00 90.00 121 TYR A O 1
ATOM 1006 N N . LEU A 1 122 ? 21.211 2.131 -23.020 1.00 90.94 122 LEU A N 1
ATOM 1007 C CA . LEU A 1 122 ? 19.800 1.813 -23.184 1.00 90.94 122 LEU A CA 1
ATOM 1008 C C . LEU A 1 122 ? 19.117 2.890 -24.032 1.00 90.94 122 LEU A C 1
ATOM 1010 O O . LEU A 1 122 ? 19.326 4.086 -23.824 1.00 90.94 122 LEU A O 1
ATOM 1014 N N . ASP A 1 123 ? 18.271 2.464 -24.964 1.00 92.00 123 ASP A N 1
ATOM 1015 C CA . ASP A 1 123 ? 17.391 3.331 -25.731 1.00 92.00 123 ASP A CA 1
ATOM 1016 C C . ASP A 1 123 ? 16.344 3.928 -24.788 1.00 92.00 123 ASP A C 1
ATOM 1018 O O . ASP A 1 123 ? 15.547 3.220 -24.162 1.00 92.00 123 ASP A O 1
ATOM 1022 N N . TYR A 1 124 ? 16.344 5.256 -24.696 1.00 89.69 124 TYR A N 1
ATOM 1023 C CA . TYR A 1 124 ? 15.470 5.997 -23.796 1.00 89.69 124 TYR A CA 1
ATOM 1024 C C . TYR A 1 124 ? 13.983 5.731 -24.062 1.00 89.69 124 TYR A C 1
ATOM 1026 O O . TYR A 1 124 ? 13.213 5.514 -23.128 1.00 89.69 124 TYR A O 1
ATOM 1034 N N . LYS A 1 125 ? 13.555 5.712 -25.331 1.00 87.75 125 LYS A N 1
ATOM 1035 C CA . LYS A 1 125 ? 12.136 5.548 -25.680 1.00 87.75 125 LYS A CA 1
ATOM 1036 C C . LYS A 1 125 ? 11.657 4.131 -25.385 1.00 87.75 125 LYS A C 1
ATOM 1038 O O . LYS A 1 125 ? 10.545 3.971 -24.883 1.00 87.75 125 LYS A O 1
ATOM 1043 N N . ARG A 1 126 ? 12.470 3.112 -25.683 1.00 84.88 126 ARG A N 1
ATOM 1044 C CA . ARG A 1 126 ? 12.188 1.709 -25.333 1.00 84.88 126 ARG A CA 1
ATOM 1045 C C . ARG A 1 126 ? 12.124 1.555 -23.813 1.00 84.88 126 ARG A C 1
ATOM 1047 O O . ARG A 1 126 ? 11.128 1.049 -23.302 1.00 84.88 126 ARG A O 1
ATOM 1054 N N . SER A 1 127 ? 13.096 2.126 -23.103 1.00 88.62 127 SER A N 1
ATOM 1055 C CA . SER A 1 127 ? 13.164 2.053 -21.640 1.00 88.62 127 SER A CA 1
ATOM 1056 C C . SER A 1 127 ? 11.972 2.703 -20.950 1.00 88.62 127 SER A C 1
ATOM 1058 O O . SER A 1 127 ? 11.395 2.132 -20.021 1.00 88.62 127 SER A O 1
ATOM 1060 N N . MET A 1 128 ? 11.544 3.865 -21.448 1.00 87.19 128 MET A N 1
ATOM 1061 C CA . MET A 1 128 ? 10.371 4.541 -20.912 1.00 87.19 128 MET A CA 1
ATOM 1062 C C . MET A 1 128 ? 9.079 3.767 -21.162 1.00 87.19 128 MET A C 1
ATOM 1064 O O . MET A 1 128 ? 8.228 3.736 -20.281 1.00 87.19 128 MET A O 1
ATOM 1068 N N . ARG A 1 129 ? 8.927 3.100 -22.314 1.00 82.81 129 ARG A N 1
ATOM 1069 C CA . ARG A 1 129 ? 7.747 2.260 -22.586 1.00 82.81 129 ARG A CA 1
ATOM 1070 C C . ARG A 1 129 ? 7.648 1.088 -21.616 1.00 82.81 129 ARG A C 1
ATOM 1072 O O . ARG A 1 129 ? 6.557 0.822 -21.120 1.00 82.81 129 ARG A O 1
ATOM 1079 N N . VAL A 1 130 ? 8.771 0.426 -21.323 1.00 83.81 130 VAL A N 1
ATOM 1080 C CA . VAL A 1 130 ? 8.823 -0.646 -20.315 1.00 83.81 130 VAL A CA 1
ATOM 1081 C C . VAL A 1 130 ? 8.371 -0.100 -18.963 1.00 83.81 130 VAL A C 1
ATOM 1083 O O . VAL A 1 130 ? 7.399 -0.601 -18.403 1.00 83.81 130 VAL A O 1
ATOM 1086 N N . ALA A 1 131 ? 8.995 0.979 -18.486 1.00 85.19 131 ALA A N 1
ATOM 1087 C CA . ALA A 1 131 ? 8.650 1.573 -17.197 1.00 85.19 131 ALA A CA 1
ATOM 1088 C C . ALA A 1 131 ? 7.168 1.991 -17.121 1.00 85.19 131 ALA A C 1
ATOM 1090 O O . ALA A 1 131 ? 6.472 1.643 -16.170 1.00 85.19 131 ALA A O 1
ATOM 1091 N N . SER A 1 132 ? 6.653 2.686 -18.142 1.00 84.00 132 SER A N 1
ATOM 1092 C CA . SER A 1 132 ? 5.254 3.122 -18.194 1.00 84.00 132 SER A CA 1
ATOM 1093 C C . SER A 1 132 ? 4.269 1.956 -18.122 1.00 84.00 132 SER A C 1
ATOM 1095 O O . SER A 1 132 ? 3.304 2.050 -17.367 1.00 84.00 132 SER A O 1
ATOM 1097 N N . ASN A 1 133 ? 4.513 0.860 -18.848 1.00 81.50 133 ASN A N 1
ATOM 1098 C CA . ASN A 1 133 ? 3.644 -0.316 -18.802 1.00 81.50 133 ASN A CA 1
ATOM 1099 C C . ASN A 1 133 ? 3.608 -0.925 -17.398 1.00 81.50 133 ASN A C 1
ATOM 1101 O O . ASN A 1 133 ? 2.527 -1.082 -16.840 1.00 81.50 133 ASN A O 1
ATOM 1105 N N . PHE A 1 134 ? 4.769 -1.173 -16.786 1.00 79.31 134 PHE A N 1
ATOM 1106 C CA . PHE A 1 134 ? 4.845 -1.698 -15.418 1.00 79.31 134 PHE A CA 1
ATOM 1107 C C . PHE A 1 134 ? 4.109 -0.812 -14.414 1.00 79.31 134 PHE A C 1
ATOM 1109 O O . PHE A 1 134 ? 3.337 -1.302 -13.594 1.00 79.31 134 PHE A O 1
ATOM 1116 N N . TYR A 1 135 ? 4.279 0.505 -14.519 1.00 81.56 135 TYR A N 1
ATOM 1117 C CA . TYR A 1 135 ? 3.593 1.454 -13.651 1.00 81.56 135 TYR A CA 1
ATOM 1118 C C . TYR A 1 135 ? 2.075 1.515 -13.857 1.00 81.56 135 TYR A C 1
ATOM 1120 O O . TYR A 1 135 ? 1.379 1.903 -12.915 1.00 81.56 135 TYR A O 1
ATOM 1128 N N . ILE A 1 136 ? 1.570 1.183 -15.051 1.00 80.56 136 ILE A N 1
ATOM 1129 C CA . ILE A 1 136 ? 0.132 1.042 -15.328 1.00 80.56 136 ILE A CA 1
ATOM 1130 C C . ILE A 1 136 ? -0.398 -0.252 -14.705 1.00 80.56 136 ILE A C 1
ATOM 1132 O O . ILE A 1 136 ? -1.416 -0.235 -14.019 1.00 80.56 136 ILE A O 1
ATOM 1136 N N . VAL A 1 137 ? 0.305 -1.372 -14.882 1.00 77.06 137 VAL A N 1
ATOM 1137 C CA . VAL A 1 137 ? -0.159 -2.636 -14.294 1.00 77.06 137 VAL A CA 1
ATOM 1138 C C . VAL A 1 137 ? -0.155 -2.569 -12.770 1.00 77.06 137 VAL A C 1
ATOM 1140 O O . VAL A 1 137 ? -1.079 -3.033 -12.110 1.00 77.06 137 VAL A O 1
ATOM 1143 N N . LEU A 1 138 ? 0.846 -1.902 -12.210 1.00 78.38 138 LEU A N 1
ATOM 1144 C CA . LEU A 1 138 ? 0.952 -1.681 -10.781 1.00 78.38 138 LEU A CA 1
ATOM 1145 C C . LEU A 1 138 ? -0.176 -0.817 -10.226 1.00 78.38 138 LEU A C 1
ATOM 1147 O O . LEU A 1 138 ? -0.709 -1.140 -9.172 1.00 78.38 138 LEU A O 1
ATOM 1151 N N . ILE A 1 139 ? -0.586 0.248 -10.928 1.00 81.00 139 ILE A N 1
ATOM 1152 C CA . ILE A 1 139 ? -1.736 1.020 -10.449 1.00 81.00 139 ILE A CA 1
ATOM 1153 C C . ILE A 1 139 ? -3.021 0.194 -10.501 1.00 81.00 139 ILE A C 1
ATOM 1155 O O . ILE A 1 139 ? -3.773 0.222 -9.533 1.00 81.00 139 ILE A O 1
ATOM 1159 N N . ASN A 1 140 ? -3.229 -0.600 -11.557 1.00 77.75 140 ASN A N 1
ATOM 1160 C CA . ASN A 1 140 ? -4.384 -1.497 -11.650 1.00 77.75 140 ASN A CA 1
ATOM 1161 C C . ASN A 1 140 ? -4.421 -2.458 -10.458 1.00 77.75 140 ASN A C 1
ATOM 1163 O O . ASN A 1 140 ? -5.451 -2.615 -9.805 1.00 77.75 140 ASN A O 1
ATOM 1167 N N . ALA A 1 141 ? -3.272 -3.039 -10.131 1.00 75.81 141 ALA A N 1
ATOM 1168 C CA . ALA A 1 141 ? -3.135 -3.945 -9.012 1.00 75.81 141 ALA A CA 1
ATOM 1169 C C . ALA A 1 141 ? -3.367 -3.285 -7.644 1.00 75.81 141 ALA A C 1
ATOM 1171 O O . ALA A 1 141 ? -4.040 -3.855 -6.789 1.00 75.81 141 ALA A O 1
ATOM 1172 N N . LEU A 1 142 ? -2.868 -2.063 -7.441 1.00 78.94 142 LEU A N 1
ATOM 1173 C CA . LEU A 1 142 ? -3.125 -1.292 -6.222 1.00 78.94 142 LEU A CA 1
ATOM 1174 C C . LEU A 1 142 ? -4.607 -0.973 -6.070 1.00 78.94 142 LEU A C 1
ATOM 1176 O O . LEU A 1 142 ? -5.177 -1.185 -5.002 1.00 78.94 142 LEU A O 1
ATOM 1180 N N . THR A 1 143 ? -5.245 -0.503 -7.143 1.00 82.12 143 THR A N 1
ATOM 1181 C CA . THR A 1 143 ? -6.682 -0.219 -7.130 1.00 82.12 143 THR A CA 1
ATOM 1182 C C . THR A 1 143 ? -7.500 -1.479 -6.865 1.00 82.12 143 THR A C 1
ATOM 1184 O O . THR A 1 143 ? -8.457 -1.427 -6.097 1.00 82.12 143 THR A O 1
ATOM 1187 N N . ASP A 1 144 ? -7.090 -2.629 -7.402 1.00 78.50 144 ASP A N 1
ATOM 1188 C CA . ASP A 1 144 ? -7.716 -3.919 -7.118 1.00 78.50 144 ASP A CA 1
ATOM 1189 C C . ASP A 1 144 ? -7.501 -4.354 -5.656 1.00 78.50 144 ASP A C 1
ATOM 1191 O O . ASP A 1 144 ? -8.448 -4.766 -4.991 1.00 78.50 144 ASP A O 1
ATOM 1195 N N . GLY A 1 145 ? -6.300 -4.168 -5.097 1.00 78.12 145 GLY A N 1
ATOM 1196 C CA . GLY A 1 145 ? -6.001 -4.447 -3.688 1.00 78.12 145 GLY A CA 1
ATOM 1197 C C . GLY A 1 145 ? -6.825 -3.595 -2.715 1.00 78.12 145 GLY A C 1
ATOM 1198 O O . GLY A 1 145 ? -7.384 -4.118 -1.745 1.00 78.12 145 GLY A O 1
ATOM 1199 N N . ILE A 1 146 ? -6.977 -2.298 -3.001 1.00 81.31 146 ILE A N 1
ATOM 1200 C CA . ILE A 1 146 ? -7.871 -1.406 -2.246 1.00 81.31 146 ILE A CA 1
ATOM 1201 C C . ILE A 1 146 ? -9.326 -1.853 -2.416 1.00 81.31 146 ILE A C 1
ATOM 1203 O O . ILE A 1 146 ? -10.070 -1.925 -1.438 1.00 81.31 146 ILE A O 1
ATOM 1207 N N . PHE A 1 147 ? -9.739 -2.170 -3.647 1.00 81.00 147 PHE A N 1
ATOM 1208 C CA . PHE A 1 147 ? -11.102 -2.598 -3.951 1.00 81.00 147 PHE A CA 1
ATOM 1209 C C . PHE A 1 147 ? -11.463 -3.929 -3.291 1.00 81.00 147 PHE A C 1
ATOM 1211 O O . PHE A 1 147 ? -12.627 -4.125 -2.942 1.00 81.00 147 PHE A O 1
ATOM 1218 N N . LYS A 1 148 ? -10.504 -4.838 -3.110 1.00 78.94 148 LYS A N 1
ATOM 1219 C CA . LYS A 1 148 ? -10.706 -6.125 -2.442 1.00 78.94 148 LYS A CA 1
ATOM 1220 C C . LYS A 1 148 ? -10.699 -5.990 -0.926 1.00 78.94 148 LYS A C 1
ATOM 1222 O O . LYS A 1 148 ? -11.557 -6.591 -0.306 1.00 78.94 148 LYS A O 1
ATOM 1227 N N . SER A 1 149 ? -9.854 -5.148 -0.337 1.00 84.69 149 SER A N 1
ATOM 1228 C CA . SER A 1 149 ? -9.765 -4.940 1.123 1.00 84.69 149 SER A CA 1
ATOM 1229 C C . SER A 1 149 ? -11.083 -4.470 1.756 1.00 84.69 149 SER A C 1
ATOM 1231 O O . SER A 1 149 ? -11.808 -3.703 1.143 1.00 84.69 149 SER A O 1
ATOM 1233 N N . ASP A 1 150 ? -11.437 -4.870 2.982 1.00 86.06 150 ASP A N 1
ATOM 1234 C CA . ASP A 1 150 ? -12.664 -4.418 3.677 1.00 86.06 150 ASP A CA 1
ATOM 1235 C C . ASP A 1 150 ? -12.602 -2.927 4.053 1.00 86.06 150 ASP A C 1
ATOM 1237 O O . ASP A 1 150 ? -13.570 -2.194 3.845 1.00 86.06 150 ASP A O 1
ATOM 1241 N N . SER A 1 151 ? -11.430 -2.457 4.492 1.00 88.06 151 SER A N 1
ATOM 1242 C CA . SER A 1 151 ? -11.164 -1.044 4.790 1.00 88.06 151 SER A CA 1
ATOM 1243 C C . SER A 1 151 ? -9.800 -0.576 4.290 1.00 88.06 151 SER A C 1
ATOM 1245 O O . SER A 1 151 ? -8.868 -1.375 4.189 1.00 88.06 151 SER A O 1
ATOM 1247 N N . CYS A 1 152 ? -9.668 0.733 4.072 1.00 90.31 152 CYS A N 1
ATOM 1248 C CA . CYS A 1 152 ? -8.394 1.404 3.816 1.00 90.31 152 CYS A CA 1
ATOM 1249 C C . CYS A 1 152 ? -7.970 2.232 5.035 1.00 90.31 152 CYS A C 1
ATOM 1251 O O . CYS A 1 152 ? -8.754 3.017 5.571 1.00 90.31 152 CYS A O 1
ATOM 1253 N N . TRP A 1 153 ? -6.743 2.025 5.500 1.00 93.19 153 TRP A N 1
ATOM 1254 C CA . TRP A 1 153 ? -6.141 2.735 6.622 1.00 93.19 153 TRP A CA 1
ATOM 1255 C C . TRP A 1 153 ? -5.030 3.623 6.075 1.00 93.19 153 TRP A C 1
ATOM 1257 O O . TRP A 1 153 ? -3.989 3.129 5.648 1.00 93.19 153 TRP A O 1
ATOM 1267 N N . PHE A 1 154 ? -5.260 4.931 6.065 1.00 91.88 154 PHE A N 1
ATOM 1268 C CA . PHE A 1 154 ? -4.259 5.915 5.684 1.00 91.88 154 PHE A CA 1
ATOM 1269 C C . PHE A 1 154 ? -3.446 6.320 6.912 1.00 91.88 154 PHE A C 1
ATOM 1271 O O . PHE A 1 154 ? -3.995 6.853 7.876 1.00 91.88 154 PHE A O 1
ATOM 1278 N N . LEU A 1 155 ? -2.136 6.076 6.874 1.00 91.75 155 LEU A N 1
ATOM 1279 C CA . LEU A 1 155 ? -1.214 6.505 7.919 1.00 91.75 155 LEU A CA 1
ATOM 1280 C C . LEU A 1 155 ? -0.842 7.973 7.696 1.00 91.75 155 LEU A C 1
ATOM 1282 O O . LEU A 1 155 ? 0.022 8.319 6.881 1.00 91.75 155 LEU A O 1
ATOM 1286 N N . ASN A 1 156 ? -1.502 8.844 8.445 1.00 88.44 156 ASN A N 1
ATOM 1287 C CA . ASN A 1 156 ? -1.287 10.276 8.414 1.00 88.44 156 ASN A CA 1
ATOM 1288 C C . ASN A 1 156 ? -0.127 10.657 9.332 1.00 88.44 156 ASN A C 1
ATOM 1290 O O . ASN A 1 156 ? -0.275 10.898 10.531 1.00 88.44 156 ASN A O 1
ATOM 1294 N N . THR A 1 157 ? 1.058 10.670 8.733 1.00 86.38 157 THR A N 1
ATOM 1295 C CA . THR A 1 157 ? 2.301 11.123 9.347 1.00 86.38 157 THR A CA 1
ATOM 1296 C C . THR A 1 157 ? 2.751 12.433 8.707 1.00 86.38 157 THR A C 1
ATOM 1298 O O . THR A 1 157 ? 2.335 12.806 7.604 1.00 86.38 157 THR A O 1
ATOM 1301 N N . GLN A 1 158 ? 3.751 13.065 9.320 1.00 81.31 158 GLN A N 1
ATOM 1302 C CA . GLN A 1 158 ? 4.472 14.175 8.698 1.00 81.31 158 GLN A CA 1
ATOM 1303 C C . GLN A 1 158 ? 5.128 13.802 7.357 1.00 81.31 158 GLN A C 1
ATOM 1305 O O . GLN A 1 158 ? 5.387 14.686 6.555 1.00 81.31 158 GLN A O 1
ATOM 1310 N N . ASN A 1 159 ? 5.413 12.527 7.069 1.00 78.62 159 ASN A N 1
ATOM 1311 C CA . ASN A 1 159 ? 5.999 12.134 5.783 1.00 78.62 159 ASN A CA 1
ATOM 1312 C C . ASN A 1 159 ? 4.948 11.924 4.682 1.00 78.62 159 ASN A C 1
ATOM 1314 O O . ASN A 1 159 ? 5.328 11.876 3.509 1.00 78.62 159 ASN A O 1
ATOM 1318 N N . SER A 1 160 ? 3.671 11.764 5.042 1.00 75.88 160 SER A N 1
ATOM 1319 C CA . SER A 1 160 ? 2.568 11.545 4.099 1.00 75.88 160 SER A CA 1
ATOM 1320 C C . SER A 1 160 ? 2.064 12.860 3.490 1.00 75.88 160 SER A C 1
ATOM 1322 O O . SER A 1 160 ? 1.801 12.913 2.284 1.00 75.88 160 SER A O 1
ATOM 1324 N N . LEU A 1 161 ? 1.987 13.930 4.296 1.00 71.38 161 LEU A N 1
ATOM 1325 C CA . LEU A 1 161 ? 1.416 15.235 3.921 1.00 71.38 161 LEU A CA 1
ATOM 1326 C C . LEU A 1 161 ? 2.393 16.418 4.111 1.00 71.38 161 LEU A C 1
ATOM 1328 O O . LEU A 1 161 ? 2.033 17.459 4.651 1.00 71.38 161 LEU A O 1
ATOM 1332 N N . ASN A 1 162 ? 3.645 16.284 3.664 1.00 63.38 162 ASN A N 1
ATOM 1333 C CA . ASN A 1 162 ? 4.679 17.331 3.786 1.00 63.38 162 ASN A CA 1
ATOM 1334 C C . ASN A 1 162 ? 4.795 18.286 2.586 1.00 63.38 162 ASN A C 1
ATOM 1336 O O . ASN A 1 162 ? 5.823 18.948 2.431 1.00 63.38 162 ASN A O 1
ATOM 1340 N N . ALA A 1 163 ? 3.790 18.379 1.712 1.00 54.84 163 ALA A N 1
ATOM 1341 C CA . ALA A 1 163 ? 3.908 19.202 0.507 1.00 54.84 163 ALA A CA 1
ATOM 1342 C C . ALA A 1 163 ? 3.606 20.698 0.696 1.00 54.84 163 ALA A C 1
ATOM 1344 O O . ALA A 1 163 ? 3.435 21.418 -0.292 1.00 54.84 163 ALA A O 1
ATOM 1345 N N . SER A 1 164 ? 3.525 21.201 1.931 1.00 47.97 164 SER A N 1
ATOM 1346 C CA . SER A 1 164 ? 3.336 22.631 2.179 1.00 47.97 164 SER A CA 1
ATOM 1347 C C . SER A 1 164 ? 4.178 23.163 3.341 1.00 47.97 164 SER A C 1
ATOM 1349 O O . SER A 1 164 ? 4.335 22.520 4.371 1.00 47.97 164 SER A O 1
ATOM 1351 N N . ASN A 1 165 ? 4.695 24.382 3.155 1.00 51.44 165 ASN A N 1
ATOM 1352 C CA . ASN A 1 165 ? 5.215 25.238 4.229 1.00 51.44 165 ASN A CA 1
ATOM 1353 C C . ASN A 1 165 ? 4.100 26.101 4.862 1.00 51.44 165 ASN A C 1
ATOM 1355 O O . ASN A 1 165 ? 4.363 26.847 5.797 1.00 51.44 165 ASN A O 1
ATOM 1359 N N . ASN A 1 166 ? 2.876 26.024 4.323 1.00 49.75 166 ASN A N 1
ATOM 1360 C CA . ASN A 1 166 ? 1.724 26.856 4.668 1.00 49.75 166 ASN A CA 1
ATOM 1361 C C . ASN A 1 166 ? 0.515 25.931 4.867 1.00 49.75 166 ASN A C 1
ATOM 1363 O O . ASN A 1 166 ? -0.013 25.508 3.838 1.00 49.75 166 ASN A O 1
ATOM 1367 N N . ASP A 1 167 ? 0.139 25.618 6.118 1.00 53.19 167 ASP A N 1
ATOM 1368 C CA . ASP A 1 167 ? -1.122 25.060 6.690 1.00 53.19 167 ASP A CA 1
ATOM 1369 C C . ASP A 1 167 ? -2.133 24.295 5.794 1.00 53.19 167 ASP A C 1
ATOM 1371 O O . ASP A 1 167 ? -3.312 24.172 6.113 1.00 53.19 167 ASP A O 1
ATOM 1375 N N . SER A 1 168 ? -1.708 23.755 4.658 1.00 58.88 168 SER A N 1
ATOM 1376 C CA . SER A 1 168 ? -2.539 23.087 3.662 1.00 58.88 168 SER A CA 1
ATOM 1377 C C . SER A 1 168 ? -2.023 21.672 3.482 1.00 58.88 168 SER A C 1
ATOM 1379 O O . SER A 1 168 ? -0.896 21.472 3.019 1.00 58.88 168 SER A O 1
ATOM 1381 N N . ASP A 1 169 ? -2.855 20.697 3.838 1.00 66.38 169 ASP A N 1
ATOM 1382 C CA . ASP A 1 169 ? -2.575 19.283 3.609 1.00 66.38 169 ASP A CA 1
ATOM 1383 C C . ASP A 1 169 ? -2.269 19.064 2.119 1.00 66.38 169 ASP A C 1
ATOM 1385 O O . ASP A 1 169 ? -3.045 19.427 1.227 1.00 66.38 169 ASP A O 1
ATOM 1389 N N . GLY A 1 170 ? -1.101 18.496 1.830 1.00 64.50 170 GLY A N 1
ATOM 1390 C CA . GLY A 1 170 ? -0.690 18.197 0.468 1.00 64.50 170 GLY A CA 1
ATOM 1391 C C . GLY A 1 170 ? 0.394 17.136 0.433 1.00 64.50 170 GLY A C 1
ATOM 1392 O O . GLY A 1 170 ? 1.207 17.044 1.351 1.00 64.50 170 GLY A O 1
ATOM 1393 N N . THR A 1 171 ? 0.440 16.364 -0.648 1.00 68.69 171 THR A N 1
ATOM 1394 C CA . THR A 1 171 ? 1.453 15.325 -0.855 1.00 68.69 171 THR A CA 1
ATOM 1395 C C . THR A 1 171 ? 2.189 15.521 -2.178 1.00 68.69 171 THR A C 1
ATOM 1397 O O . THR A 1 171 ? 1.606 15.952 -3.174 1.00 68.69 171 THR A O 1
ATOM 1400 N N . TYR A 1 172 ? 3.487 15.211 -2.181 1.00 67.88 172 TYR A N 1
ATOM 1401 C CA . TYR A 1 172 ? 4.299 15.102 -3.397 1.00 67.88 172 TYR A CA 1
ATOM 1402 C C . TYR A 1 172 ? 4.325 13.671 -3.940 1.00 67.88 172 TYR A C 1
ATOM 1404 O O . TYR A 1 172 ? 4.952 13.430 -4.966 1.00 67.88 172 TYR A O 1
ATOM 1412 N N . SER A 1 173 ? 3.691 12.715 -3.249 1.00 71.19 173 SER A N 1
ATOM 1413 C CA . SER A 1 173 ? 3.606 11.327 -3.693 1.00 71.19 173 SER A CA 1
ATOM 1414 C C . SER A 1 173 ? 2.366 11.139 -4.566 1.00 71.19 173 SER A C 1
ATOM 1416 O O . SER A 1 173 ? 1.242 11.196 -4.057 1.00 71.19 173 SER A O 1
ATOM 1418 N N . PRO A 1 174 ? 2.532 10.860 -5.869 1.00 68.56 174 PRO A N 1
ATOM 1419 C CA . PRO A 1 174 ? 1.403 10.531 -6.727 1.00 68.56 174 PRO A CA 1
ATOM 1420 C C . PRO A 1 174 ? 0.661 9.265 -6.301 1.00 68.56 174 PRO A C 1
ATOM 1422 O O . PRO A 1 174 ? -0.527 9.132 -6.578 1.00 68.56 174 PRO A O 1
ATOM 1425 N N . TRP A 1 175 ? 1.363 8.328 -5.663 1.00 74.88 175 TRP A N 1
ATOM 1426 C CA . TRP A 1 175 ? 0.805 7.051 -5.226 1.00 74.88 175 TRP A CA 1
ATOM 1427 C C . TRP A 1 175 ? -0.165 7.251 -4.071 1.00 74.88 175 TRP A C 1
ATOM 1429 O O . TRP A 1 175 ? -1.339 6.926 -4.218 1.00 74.88 175 TRP A O 1
ATOM 1439 N N . LEU A 1 176 ? 0.271 7.970 -3.029 1.00 72.81 176 LEU A N 1
ATOM 1440 C CA . LEU A 1 176 ? -0.599 8.382 -1.926 1.00 72.81 176 LEU A CA 1
ATOM 1441 C C . LEU A 1 176 ? -1.824 9.145 -2.440 1.00 72.81 176 LEU A C 1
ATOM 1443 O O . LEU A 1 176 ? -2.946 8.871 -2.025 1.00 72.81 176 LEU A O 1
ATOM 1447 N N . TYR A 1 177 ? -1.625 10.088 -3.368 1.00 78.62 177 TYR A N 1
ATOM 1448 C CA . TYR A 1 177 ? -2.742 10.806 -3.981 1.00 78.62 177 TYR A CA 1
ATOM 1449 C C . TYR A 1 177 ? -3.714 9.865 -4.700 1.00 78.62 177 TYR A C 1
ATOM 1451 O O . TYR A 1 177 ? -4.921 9.977 -4.501 1.00 78.62 177 TYR A O 1
ATOM 1459 N N . THR A 1 178 ? -3.206 8.928 -5.504 1.00 77.88 178 THR A N 1
ATOM 1460 C CA . THR A 1 178 ? -4.054 8.009 -6.271 1.00 77.88 178 THR A CA 1
ATOM 1461 C C . THR A 1 178 ? -4.818 7.056 -5.354 1.00 77.88 178 THR A C 1
ATOM 1463 O O . THR A 1 178 ? -6.006 6.847 -5.568 1.00 77.88 178 THR A O 1
ATOM 1466 N N . GLU A 1 179 ? -4.183 6.537 -4.301 1.00 76.06 179 GLU A N 1
ATOM 1467 C CA . GLU A 1 179 ? -4.829 5.702 -3.281 1.00 76.06 179 GLU A CA 1
ATOM 1468 C C . GLU A 1 179 ? -5.963 6.463 -2.586 1.00 76.06 179 GLU A C 1
ATOM 1470 O O . GLU A 1 179 ? -7.102 5.996 -2.559 1.00 76.06 179 GLU A O 1
ATOM 1475 N N . MET A 1 180 ? -5.689 7.677 -2.094 1.00 78.44 180 MET A N 1
ATOM 1476 C CA . MET A 1 180 ? -6.703 8.517 -1.452 1.00 78.44 180 MET A CA 1
ATOM 1477 C C . MET A 1 180 ? -7.851 8.855 -2.413 1.00 78.44 180 MET A C 1
ATOM 1479 O O . MET A 1 180 ? -9.015 8.700 -2.047 1.00 78.44 180 MET A O 1
ATOM 1483 N N . ASN A 1 181 ? -7.547 9.244 -3.652 1.00 79.56 181 ASN A N 1
ATOM 1484 C CA . ASN A 1 181 ? -8.558 9.595 -4.652 1.00 79.56 181 ASN A CA 1
ATOM 1485 C C . ASN A 1 181 ? -9.400 8.386 -5.096 1.00 79.56 181 ASN A C 1
ATOM 1487 O O . ASN A 1 181 ? -10.601 8.493 -5.341 1.00 79.56 181 ASN A O 1
ATOM 1491 N N . PHE A 1 182 ? -8.794 7.202 -5.171 1.00 80.94 182 PHE A N 1
ATOM 1492 C CA . PHE A 1 182 ? -9.527 5.973 -5.455 1.00 80.94 182 PHE A CA 1
ATOM 1493 C C . PHE A 1 182 ? -10.491 5.646 -4.309 1.00 80.94 182 PHE A C 1
ATOM 1495 O O . PHE A 1 182 ? -11.664 5.357 -4.537 1.00 80.94 182 PHE A O 1
ATOM 1502 N N . THR A 1 183 ? -10.046 5.789 -3.056 1.00 76.12 183 THR A N 1
ATOM 1503 C CA . THR A 1 183 ? -10.919 5.546 -1.897 1.00 76.12 183 THR A CA 1
ATOM 1504 C C . THR A 1 183 ? -12.107 6.513 -1.812 1.00 76.12 183 THR A C 1
ATOM 1506 O O . THR A 1 183 ? -13.151 6.124 -1.292 1.00 76.12 183 THR A O 1
ATOM 1509 N N . SER A 1 184 ? -11.984 7.745 -2.328 1.00 73.00 184 SER A N 1
ATOM 1510 C CA . SER A 1 184 ? -13.073 8.736 -2.319 1.00 73.00 184 SER A CA 1
ATOM 1511 C C . SER A 1 184 ? -14.101 8.541 -3.432 1.00 73.00 184 SER A C 1
ATOM 1513 O O . SER A 1 184 ? -15.227 9.008 -3.299 1.00 73.00 184 SER A O 1
ATOM 1515 N N . THR A 1 185 ? -13.728 7.877 -4.527 1.00 68.31 185 THR A N 1
ATOM 1516 C CA . THR A 1 185 ? -14.560 7.748 -5.738 1.00 68.31 185 THR A CA 1
ATOM 1517 C C . THR A 1 185 ? -15.244 6.387 -5.851 1.00 68.31 185 THR A C 1
ATOM 1519 O O . THR A 1 185 ? -16.264 6.252 -6.525 1.00 68.31 185 THR A O 1
ATOM 1522 N N . VAL A 1 186 ? -14.727 5.364 -5.167 1.00 68.25 186 VAL A N 1
ATOM 1523 C CA . VAL A 1 186 ? -15.233 3.993 -5.278 1.00 68.25 186 VAL A CA 1
ATOM 1524 C C . VAL A 1 186 ? -16.398 3.728 -4.324 1.00 68.25 186 VAL A C 1
ATOM 1526 O O . VAL A 1 186 ? -16.270 3.687 -3.095 1.00 68.25 186 VAL A O 1
ATOM 1529 N N . ILE A 1 187 ? -17.555 3.440 -4.916 1.00 61.91 187 ILE A N 1
ATOM 1530 C CA . ILE A 1 187 ? -18.739 2.928 -4.226 1.00 61.91 187 ILE A CA 1
ATOM 1531 C C . ILE A 1 187 ? -18.662 1.397 -4.214 1.00 61.91 187 ILE A C 1
ATOM 1533 O O . ILE A 1 187 ? -18.495 0.769 -5.257 1.00 61.91 187 ILE A O 1
ATOM 1537 N N . ARG A 1 188 ? -18.765 0.780 -3.029 1.00 63.91 188 ARG A N 1
ATOM 1538 C CA . ARG A 1 188 ? -18.590 -0.672 -2.848 1.00 63.91 188 ARG A CA 1
ATOM 1539 C C . ARG A 1 188 ? -19.866 -1.383 -2.420 1.00 63.91 188 ARG A C 1
ATOM 1541 O O . ARG A 1 188 ? -20.608 -0.878 -1.580 1.00 63.91 188 ARG A O 1
ATOM 1548 N N . THR A 1 189 ? -20.014 -2.610 -2.913 1.00 55.00 189 THR A N 1
ATOM 1549 C CA . THR A 1 189 ? -20.746 -3.693 -2.245 1.00 55.00 189 THR A CA 1
ATOM 1550 C C . THR A 1 189 ? -19.888 -4.300 -1.120 1.00 55.00 189 THR A C 1
ATOM 1552 O O . THR A 1 189 ? -18.662 -4.219 -1.205 1.00 55.00 189 THR A O 1
ATOM 1555 N N . PRO A 1 190 ? -20.478 -4.924 -0.081 1.00 58.22 190 PRO A N 1
ATOM 1556 C CA . PRO A 1 190 ? -19.725 -5.559 1.007 1.00 58.22 190 PRO A CA 1
ATOM 1557 C C . PRO A 1 190 ? -18.656 -6.545 0.508 1.00 58.22 190 PRO A C 1
ATOM 1559 O O . PRO A 1 190 ? -18.850 -7.189 -0.527 1.00 58.22 190 PRO A O 1
ATOM 1562 N N . HIS A 1 191 ? -17.550 -6.673 1.251 1.00 62.19 191 HIS A N 1
ATOM 1563 C CA . HIS A 1 191 ? -16.448 -7.591 0.939 1.00 62.19 191 HIS A CA 1
ATOM 1564 C C . HIS A 1 191 ? -16.969 -9.017 0.639 1.00 62.19 191 HIS A C 1
ATOM 1566 O O . HIS A 1 191 ? -17.812 -9.502 1.397 1.00 62.19 191 HIS A O 1
ATOM 1572 N N . PRO A 1 192 ? -16.476 -9.733 -0.400 1.00 59.12 192 PRO A N 1
ATOM 1573 C CA . PRO A 1 192 ? -17.042 -11.024 -0.828 1.00 59.12 192 PRO A CA 1
ATOM 1574 C C . PRO A 1 192 ? -17.119 -12.085 0.278 1.00 59.12 192 PRO A C 1
ATOM 1576 O O . PRO A 1 192 ? -18.067 -12.863 0.335 1.00 59.12 192 PRO A O 1
ATOM 1579 N N . HIS A 1 193 ? -16.129 -12.085 1.175 1.00 66.31 193 HIS A N 1
ATOM 1580 C CA . HIS A 1 193 ? -16.032 -13.006 2.311 1.00 66.31 193 HIS A CA 1
ATOM 1581 C C . HIS A 1 193 ? -16.790 -12.545 3.574 1.00 66.31 193 HIS A C 1
ATOM 1583 O O . HIS A 1 193 ? -16.765 -13.246 4.585 1.00 66.31 193 HIS A O 1
ATOM 1589 N N . ARG A 1 194 ? -17.460 -11.383 3.551 1.00 62.25 194 ARG A N 1
ATOM 1590 C CA . ARG A 1 194 ? -18.231 -10.863 4.690 1.00 62.25 194 ARG A CA 1
ATOM 1591 C C . ARG A 1 194 ? -19.682 -11.368 4.631 1.00 62.25 194 ARG A C 1
ATOM 1593 O O . ARG A 1 194 ? -20.294 -11.320 3.561 1.00 62.25 194 ARG A O 1
ATOM 1600 N N . PRO A 1 195 ? -20.276 -11.829 5.750 1.00 58.19 195 PRO A N 1
ATOM 1601 C CA . PRO A 1 195 ? -21.692 -12.194 5.790 1.00 58.19 195 PRO A CA 1
ATOM 1602 C C . PRO A 1 195 ? -22.571 -11.004 5.373 1.00 58.19 195 PRO A C 1
ATOM 1604 O O . PRO A 1 195 ? -22.397 -9.895 5.876 1.00 58.19 195 PRO A O 1
ATOM 1607 N N . LYS A 1 196 ? -23.497 -11.212 4.428 1.00 51.19 196 LYS A N 1
ATOM 1608 C CA . LYS A 1 196 ? -24.297 -10.126 3.839 1.00 51.19 196 LYS A CA 1
ATOM 1609 C C . LYS A 1 196 ? -25.255 -9.505 4.862 1.00 51.19 196 LYS A C 1
ATOM 1611 O O . LYS A 1 196 ? -26.214 -10.151 5.272 1.00 51.19 196 LYS A O 1
ATOM 1616 N N . VAL A 1 197 ? -25.062 -8.219 5.148 1.00 51.25 197 VAL A N 1
ATOM 1617 C CA . VAL A 1 197 ? -26.120 -7.303 5.596 1.00 51.25 197 VAL A CA 1
ATOM 1618 C C . VAL A 1 197 ? -26.241 -6.215 4.527 1.00 51.25 197 VAL A C 1
ATOM 1620 O O . VAL A 1 197 ? -25.251 -5.607 4.126 1.00 51.25 197 VAL A O 1
ATOM 1623 N N . THR A 1 198 ? -27.439 -6.060 3.972 1.00 40.09 198 THR A N 1
ATOM 1624 C CA . THR A 1 198 ? -27.744 -5.177 2.838 1.00 40.09 198 THR A CA 1
ATOM 1625 C C . THR A 1 198 ? -27.831 -3.717 3.265 1.00 40.09 198 THR A C 1
ATOM 1627 O O . THR A 1 198 ? -28.633 -3.392 4.136 1.00 40.09 198 THR A O 1
ATOM 1630 N N . GLN A 1 199 ? -27.090 -2.831 2.593 1.00 36.06 199 GLN A N 1
ATOM 1631 C CA . GLN A 1 199 ? -27.356 -1.392 2.631 1.00 36.06 199 GLN A CA 1
ATOM 1632 C C . GLN A 1 199 ? -27.045 -0.735 1.273 1.00 36.06 199 GLN A C 1
ATOM 1634 O O . GLN A 1 199 ? -26.050 -1.059 0.624 1.00 36.06 199 GLN A O 1
ATOM 1639 N N . GLU A 1 200 ? -27.962 0.131 0.835 1.00 31.81 200 GLU A N 1
ATOM 1640 C CA . GLU A 1 200 ? -28.018 0.797 -0.474 1.00 31.81 200 GLU A CA 1
ATOM 1641 C C . GLU A 1 200 ? -27.012 1.958 -0.593 1.00 31.81 200 GLU A C 1
ATOM 1643 O O . GLU A 1 200 ? -26.598 2.547 0.404 1.00 31.81 200 GLU A O 1
ATOM 1648 N N . SER A 1 201 ? -26.603 2.284 -1.824 1.00 29.73 201 SER A N 1
ATOM 1649 C CA . SER A 1 201 ? -25.561 3.279 -2.125 1.00 29.73 201 SER A CA 1
ATOM 1650 C C . SER A 1 201 ? -26.113 4.511 -2.850 1.00 29.73 201 SER A C 1
ATOM 1652 O O . SER A 1 201 ? -26.946 4.368 -3.741 1.00 29.73 201 SER A O 1
ATOM 1654 N N . PHE A 1 202 ? -25.591 5.697 -2.512 1.00 25.72 202 PHE A N 1
ATOM 1655 C CA . PHE A 1 202 ? -25.745 6.951 -3.265 1.00 25.72 202 PHE A CA 1
ATOM 1656 C C . PHE A 1 202 ? -24.460 7.282 -4.047 1.00 25.72 202 PHE A C 1
ATOM 1658 O O . PHE A 1 202 ? -23.356 7.016 -3.569 1.00 25.72 202 PHE A O 1
ATOM 1665 N N . ASP A 1 203 ? -24.661 7.840 -5.243 1.00 28.39 203 ASP A N 1
ATOM 1666 C CA . ASP A 1 203 ? -23.712 8.110 -6.337 1.00 28.39 203 ASP A CA 1
ATOM 1667 C C . ASP A 1 203 ? -23.074 9.518 -6.268 1.00 28.39 203 ASP A C 1
ATOM 1669 O O . ASP A 1 203 ? -23.713 10.402 -5.703 1.00 28.39 203 ASP A O 1
ATOM 1673 N N . HIS A 1 204 ? -21.865 9.715 -6.840 1.00 25.84 204 HIS A N 1
ATOM 1674 C CA . HIS A 1 204 ? -21.384 10.944 -7.528 1.00 25.84 204 HIS A CA 1
ATOM 1675 C C . HIS A 1 204 ? -19.887 10.893 -7.974 1.00 25.84 204 HIS A C 1
ATOM 1677 O O . HIS A 1 204 ? -18.993 10.909 -7.135 1.00 25.84 204 HIS A O 1
ATOM 1683 N N . GLY A 1 205 ? -19.650 10.967 -9.301 1.00 26.47 205 GLY A N 1
ATOM 1684 C CA . GLY A 1 205 ? -18.718 11.882 -10.020 1.00 26.47 205 GLY A CA 1
ATOM 1685 C C . GLY A 1 205 ? -17.181 11.718 -9.932 1.00 26.47 205 GLY A C 1
ATOM 1686 O O . GLY A 1 205 ? -16.589 11.969 -8.889 1.00 26.47 205 GLY A O 1
ATOM 1687 N N . LEU A 1 206 ? -16.532 11.432 -11.076 1.00 26.12 206 LEU A N 1
ATOM 1688 C CA . LEU A 1 206 ? -15.089 11.174 -11.296 1.00 26.12 206 LEU A CA 1
ATOM 1689 C C . LEU A 1 206 ? -14.444 12.198 -12.269 1.00 26.12 206 LEU A C 1
ATOM 1691 O O . LEU A 1 206 ? -15.121 12.584 -13.215 1.00 26.12 206 LEU A O 1
ATOM 1695 N N . GLU A 1 207 ? -13.164 12.562 -12.045 1.00 26.83 207 GLU A N 1
ATOM 1696 C CA . GLU A 1 207 ? -12.042 12.959 -12.965 1.00 26.83 207 GLU A CA 1
ATOM 1697 C C . GLU A 1 207 ? -10.977 13.702 -12.093 1.00 26.83 207 GLU A C 1
ATOM 1699 O O . GLU A 1 207 ? -11.361 14.418 -11.175 1.00 26.83 207 GLU A O 1
ATOM 1704 N N . ASP A 1 208 ? -9.639 13.612 -12.177 1.00 28.19 208 ASP A N 1
ATOM 1705 C CA . ASP A 1 208 ? -8.691 13.174 -13.208 1.00 28.19 208 ASP A CA 1
ATOM 1706 C C . ASP A 1 208 ? -7.279 12.890 -12.596 1.00 28.19 208 ASP A C 1
ATOM 1708 O O . ASP A 1 208 ? -7.028 13.124 -11.413 1.00 28.19 208 ASP A O 1
ATOM 1712 N N . MET A 1 209 ? -6.350 12.366 -13.405 1.00 29.70 209 MET A N 1
ATOM 1713 C CA . ME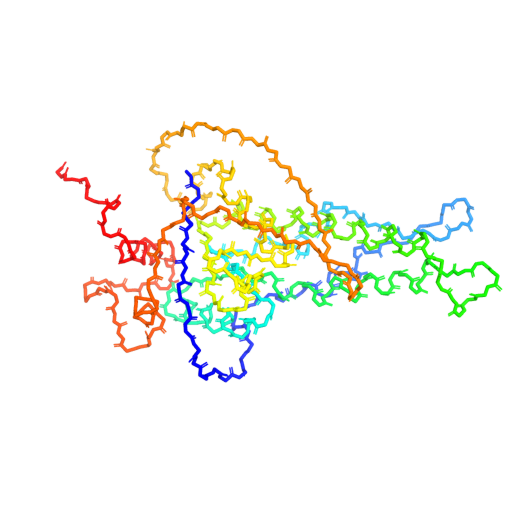T A 1 209 ? -5.151 11.575 -13.040 1.00 29.70 209 MET A CA 1
ATOM 1714 C C . MET A 1 209 ? -3.776 12.288 -13.267 1.00 29.70 209 MET A C 1
ATOM 1716 O O . MET A 1 209 ? -3.688 13.221 -14.057 1.00 29.70 209 MET A O 1
ATOM 1720 N N . ILE A 1 210 ? -2.679 11.729 -12.694 1.00 32.78 210 ILE A N 1
ATOM 1721 C CA . ILE A 1 210 ? -1.266 11.604 -13.211 1.00 32.78 210 ILE A CA 1
ATOM 1722 C C . ILE A 1 210 ? -0.105 12.131 -12.310 1.00 32.78 210 ILE A C 1
ATOM 1724 O O . ILE A 1 210 ? -0.177 13.162 -11.655 1.00 32.78 210 ILE A O 1
ATOM 1728 N N . LYS A 1 211 ? 1.002 11.355 -12.324 1.00 43.50 211 LYS A N 1
ATOM 1729 C CA . LYS A 1 211 ? 2.243 11.341 -11.514 1.00 43.50 211 LYS A CA 1
ATOM 1730 C C . LYS A 1 211 ? 3.344 12.343 -11.907 1.00 43.50 211 LYS A C 1
ATOM 1732 O O . LYS A 1 211 ? 3.591 12.518 -13.091 1.00 43.50 211 LYS A O 1
ATOM 1737 N N . SER A 1 212 ? 4.163 12.789 -10.937 1.00 40.38 212 SER A N 1
ATOM 1738 C CA . SER A 1 212 ? 5.644 12.787 -11.055 1.00 40.38 212 SER A CA 1
ATOM 1739 C C . SER A 1 212 ? 6.346 13.085 -9.717 1.00 40.38 212 SER A C 1
ATOM 1741 O O . SER A 1 212 ? 5.867 13.926 -8.957 1.00 40.38 212 SER A O 1
ATOM 1743 N N . SER A 1 213 ? 7.535 12.517 -9.492 1.00 40.66 213 SER A N 1
ATOM 1744 C CA . SER A 1 213 ? 8.640 13.338 -8.986 1.00 40.66 213 SER A CA 1
ATOM 1745 C C . SER A 1 213 ? 9.923 13.019 -9.759 1.00 40.66 213 SER A C 1
ATOM 1747 O O . SER A 1 213 ? 10.403 11.888 -9.803 1.00 40.66 213 SER A O 1
ATOM 1749 N N . SER A 1 214 ? 10.443 14.044 -10.431 1.00 41.91 214 SER A N 1
ATOM 1750 C CA . SER A 1 214 ? 11.838 14.126 -10.859 1.00 41.91 214 SER A CA 1
ATOM 1751 C C . SER A 1 214 ? 12.512 15.144 -9.941 1.00 41.91 214 SER A C 1
ATOM 1753 O O . SER A 1 214 ? 11.855 16.055 -9.439 1.00 41.91 214 SER A O 1
ATOM 1755 N N . ARG A 1 215 ? 13.814 15.020 -9.686 1.00 48.28 215 ARG A N 1
ATOM 1756 C CA . ARG A 1 215 ? 14.509 15.944 -8.772 1.00 48.28 215 ARG A CA 1
ATOM 1757 C C . ARG A 1 215 ? 14.640 17.383 -9.315 1.00 48.28 215 ARG A C 1
ATOM 1759 O O . ARG A 1 215 ? 15.011 18.257 -8.542 1.00 48.28 215 ARG A O 1
ATOM 1766 N N . ASP A 1 216 ? 14.225 17.627 -10.564 1.00 46.28 216 ASP A N 1
ATOM 1767 C CA . ASP A 1 216 ? 14.209 18.946 -11.216 1.00 46.28 216 ASP A CA 1
ATOM 1768 C C . ASP A 1 216 ? 12.788 19.542 -11.372 1.00 46.28 216 ASP A C 1
ATOM 1770 O O . ASP A 1 216 ? 12.644 20.717 -11.709 1.00 46.28 216 ASP A O 1
ATOM 1774 N N . PHE A 1 217 ? 11.725 18.756 -11.129 1.00 43.56 217 PHE A N 1
ATOM 1775 C CA . PHE A 1 217 ? 10.322 19.157 -11.324 1.00 43.56 217 PHE A CA 1
ATOM 1776 C C . PHE A 1 217 ? 9.351 18.296 -10.487 1.00 43.56 217 PHE A C 1
ATOM 1778 O O . PHE A 1 217 ? 9.425 17.063 -10.528 1.00 43.56 217 PHE A O 1
ATOM 1785 N N . ALA A 1 218 ? 8.422 18.937 -9.762 1.00 49.16 218 ALA A N 1
ATOM 1786 C CA . ALA A 1 218 ? 7.476 18.287 -8.846 1.00 49.16 218 ALA A CA 1
ATOM 1787 C C . ALA A 1 218 ? 6.044 18.843 -8.969 1.00 49.16 218 ALA A C 1
ATOM 1789 O O . ALA A 1 218 ? 5.849 20.047 -9.134 1.00 49.16 218 ALA A O 1
ATOM 1790 N N . PHE A 1 219 ? 5.047 17.966 -8.812 1.00 51.56 219 PHE A N 1
ATOM 1791 C CA . PHE A 1 219 ? 3.631 18.331 -8.689 1.00 51.56 219 PHE A CA 1
ATOM 1792 C C . PHE A 1 219 ? 3.189 18.271 -7.224 1.00 51.56 219 PHE A C 1
ATOM 1794 O O . PHE A 1 219 ? 3.485 17.299 -6.531 1.00 51.56 219 PHE A O 1
ATOM 1801 N N . LYS A 1 220 ? 2.452 19.286 -6.762 1.00 58.50 220 LYS A N 1
ATOM 1802 C CA . LYS A 1 220 ? 1.772 19.273 -5.459 1.00 58.50 220 LYS A CA 1
ATOM 1803 C C . LYS A 1 220 ? 0.341 18.776 -5.654 1.00 58.50 220 LYS A C 1
ATOM 1805 O O . LYS A 1 220 ? -0.408 19.388 -6.410 1.00 58.50 220 LYS A O 1
ATOM 1810 N N . PHE A 1 221 ? -0.045 17.730 -4.929 1.00 61.38 221 PHE A N 1
ATOM 1811 C CA . PHE A 1 221 ? -1.417 17.222 -4.912 1.00 61.38 221 PHE A CA 1
ATOM 1812 C C . PHE A 1 221 ? -2.107 17.585 -3.597 1.00 61.38 221 PHE A C 1
ATOM 1814 O O . PHE A 1 221 ? -1.508 17.469 -2.526 1.00 61.38 221 PHE A O 1
ATOM 1821 N N . SER A 1 222 ? -3.372 17.996 -3.675 1.00 67.88 222 SER A N 1
ATOM 1822 C CA . SER A 1 222 ? -4.232 18.256 -2.516 1.00 67.88 222 SER A CA 1
ATOM 1823 C C . SER A 1 222 ? -5.242 17.116 -2.382 1.00 67.88 222 SER A C 1
ATOM 1825 O O . SER A 1 222 ? -6.220 17.089 -3.130 1.00 67.88 222 SER A O 1
ATOM 1827 N N . PRO A 1 223 ? -5.001 16.135 -1.497 1.00 65.19 223 PRO A N 1
ATOM 1828 C CA . PRO A 1 223 ? -5.914 15.014 -1.334 1.00 65.19 223 PRO A CA 1
ATOM 1829 C C . PRO A 1 223 ? -7.200 15.434 -0.621 1.00 65.19 223 PRO A C 1
ATOM 1831 O O . PRO A 1 223 ? -7.169 16.229 0.319 1.00 65.19 223 PRO A O 1
ATOM 1834 N N . ASN A 1 224 ? -8.331 14.856 -1.033 1.00 71.69 224 ASN A N 1
ATOM 1835 C CA . ASN A 1 224 ? -9.571 14.960 -0.276 1.00 71.69 224 ASN A CA 1
ATOM 1836 C C . ASN A 1 224 ? -9.638 13.825 0.756 1.00 71.69 224 ASN A C 1
ATOM 1838 O O . ASN A 1 224 ? -9.485 12.657 0.410 1.00 71.69 224 ASN A O 1
ATOM 1842 N N . LYS A 1 225 ? -9.877 14.183 2.018 1.00 75.31 225 LYS A N 1
ATOM 1843 C CA . LYS A 1 225 ? -10.027 13.248 3.141 1.00 75.31 225 LYS A CA 1
ATOM 1844 C C . LYS A 1 225 ? -11.395 13.354 3.820 1.00 75.31 225 LYS A C 1
ATOM 1846 O O . LYS A 1 225 ? -11.592 12.769 4.877 1.00 75.31 225 LYS A O 1
ATOM 1851 N N . SER A 1 226 ? -12.345 14.112 3.264 1.00 76.75 226 SER A N 1
ATOM 1852 C CA . SER A 1 226 ? -13.637 14.372 3.916 1.00 76.75 226 SER A CA 1
ATOM 1853 C C . SER A 1 226 ? -14.478 13.110 4.121 1.00 76.75 226 SER A C 1
ATOM 1855 O O . SER A 1 226 ? -15.343 13.093 4.990 1.00 76.75 226 SER A O 1
ATOM 1857 N N . HIS A 1 227 ? -14.238 12.064 3.324 1.00 77.75 227 HIS A N 1
ATOM 1858 C CA . HIS A 1 227 ? -14.874 10.750 3.451 1.00 77.75 227 HIS A CA 1
ATOM 1859 C C . HIS A 1 227 ? -14.205 9.844 4.497 1.00 77.75 227 HIS A C 1
ATOM 1861 O O . HIS A 1 227 ? -14.779 8.818 4.857 1.00 77.75 227 HIS A O 1
ATOM 1867 N N . MET A 1 228 ? -13.003 10.190 4.971 1.00 84.62 228 MET A N 1
ATOM 1868 C CA . MET A 1 228 ? -12.229 9.367 5.899 1.00 84.62 228 MET A CA 1
ATOM 1869 C C . MET A 1 228 ? -12.565 9.688 7.357 1.00 84.62 228 MET A C 1
ATOM 1871 O O . MET A 1 228 ? -12.653 10.846 7.768 1.00 84.62 228 MET A O 1
ATOM 1875 N N . GLN A 1 229 ? -12.707 8.646 8.171 1.00 86.62 229 GLN A N 1
ATOM 1876 C CA . GLN A 1 229 ? -12.924 8.768 9.608 1.00 86.62 229 GLN A CA 1
ATOM 1877 C C . GLN A 1 229 ? -11.599 9.042 10.309 1.00 86.62 229 GLN A C 1
ATOM 1879 O O . GLN A 1 229 ? -10.659 8.258 10.194 1.00 86.62 229 GLN A O 1
ATOM 1884 N N . LYS A 1 230 ? -11.524 10.140 11.059 1.00 89.62 230 LYS A N 1
ATOM 1885 C CA . LYS A 1 230 ? -10.313 10.492 11.805 1.00 89.62 230 LYS A CA 1
ATOM 1886 C C . LYS A 1 230 ? -10.133 9.574 13.011 1.00 89.62 230 LYS A C 1
ATOM 1888 O O . LYS A 1 230 ? -11.044 9.442 13.829 1.00 89.62 230 LYS A O 1
ATOM 1893 N N . VAL A 1 231 ? -8.944 8.996 13.145 1.00 90.00 231 VAL A N 1
ATOM 1894 C CA . VAL A 1 231 ? -8.542 8.162 14.282 1.00 90.00 231 VAL A CA 1
ATOM 1895 C C . VAL A 1 231 ? -7.290 8.765 14.901 1.00 90.00 231 VAL A C 1
ATOM 1897 O O . VAL A 1 231 ? -6.282 8.944 14.226 1.00 90.00 231 VAL A O 1
ATOM 1900 N N . GLN A 1 232 ? -7.364 9.084 16.191 1.00 91.06 232 GLN A N 1
ATOM 1901 C CA . GLN A 1 232 ? -6.232 9.616 16.946 1.00 91.06 232 GLN A CA 1
ATOM 1902 C C . GLN A 1 232 ? -5.212 8.518 17.276 1.00 91.06 232 GLN A C 1
ATOM 1904 O O . GLN A 1 232 ? -5.562 7.338 17.402 1.00 91.06 232 GLN A O 1
ATOM 1909 N N . ASN A 1 233 ? -3.953 8.920 17.452 1.00 88.81 233 ASN A N 1
ATOM 1910 C CA . ASN A 1 233 ? -2.840 8.010 17.725 1.00 88.81 233 ASN A CA 1
ATOM 1911 C C . ASN A 1 233 ? -3.062 7.160 18.995 1.00 88.81 233 ASN A C 1
ATOM 1913 O O . ASN A 1 233 ? -2.733 5.978 19.011 1.00 88.81 233 ASN A O 1
ATOM 1917 N N . ASP A 1 234 ? -3.694 7.703 20.039 1.00 89.50 234 ASP A N 1
ATOM 1918 C CA . ASP A 1 234 ? -3.998 6.977 21.283 1.00 89.50 234 ASP A CA 1
ATOM 1919 C C . ASP A 1 234 ? -4.946 5.781 21.062 1.00 89.50 234 ASP A C 1
ATOM 1921 O O . ASP A 1 234 ? -4.757 4.705 21.639 1.00 89.50 234 ASP A O 1
ATOM 1925 N N . LYS A 1 235 ? -5.946 5.938 20.186 1.00 89.69 235 LYS A N 1
ATOM 1926 C CA . LYS A 1 235 ? -6.849 4.855 19.788 1.00 89.69 235 LYS A CA 1
ATOM 1927 C C . LYS A 1 235 ? -6.119 3.791 18.978 1.00 89.69 235 LYS A C 1
ATOM 1929 O O . LYS A 1 235 ? -6.356 2.604 19.203 1.00 89.69 235 LYS A O 1
ATOM 1934 N N . LEU A 1 236 ? -5.236 4.193 18.062 1.00 90.62 236 LEU A N 1
ATOM 1935 C CA . LEU A 1 236 ? -4.402 3.244 17.325 1.00 90.62 236 LEU A CA 1
ATOM 1936 C C . LEU A 1 236 ? -3.529 2.436 18.295 1.00 90.62 236 LEU A C 1
ATOM 1938 O O . LEU A 1 236 ? -3.517 1.209 18.216 1.00 90.62 236 LEU A O 1
ATOM 1942 N N . LEU A 1 237 ? -2.856 3.108 19.235 1.00 89.62 237 LEU A N 1
ATOM 1943 C CA . LEU A 1 237 ? -1.990 2.471 20.229 1.00 89.62 237 LEU A CA 1
ATOM 1944 C C . LEU A 1 237 ? -2.743 1.433 21.071 1.00 89.62 237 LEU A C 1
ATOM 1946 O O . LEU A 1 237 ? -2.222 0.340 21.275 1.00 89.62 237 LEU A O 1
ATOM 1950 N N . LYS A 1 238 ? -3.989 1.707 21.471 1.00 89.38 238 LYS A N 1
ATOM 1951 C CA . LYS A 1 238 ? -4.860 0.729 22.155 1.00 89.38 238 LYS A CA 1
ATOM 1952 C C . LYS A 1 238 ? -5.147 -0.511 21.309 1.00 89.38 238 LYS A C 1
ATOM 1954 O O . LYS A 1 238 ? -5.119 -1.633 21.813 1.00 89.38 238 LYS A O 1
ATOM 1959 N N . VAL A 1 239 ? -5.408 -0.327 20.014 1.00 89.44 239 VAL A N 1
ATOM 1960 C CA . VAL A 1 239 ? -5.663 -1.443 19.091 1.00 89.44 239 VAL A CA 1
ATOM 1961 C C . VAL A 1 239 ? -4.428 -2.329 18.963 1.00 89.44 239 VAL A C 1
ATOM 1963 O O . VAL A 1 239 ? -4.564 -3.548 19.090 1.00 89.44 239 VAL A O 1
ATOM 1966 N N . ILE A 1 240 ? -3.251 -1.732 18.754 1.00 89.62 240 ILE A N 1
ATOM 1967 C CA . ILE A 1 240 ? -1.997 -2.454 18.475 1.00 89.62 240 ILE A CA 1
ATOM 1968 C C . ILE A 1 240 ? -1.208 -2.853 19.734 1.00 89.62 240 ILE A C 1
ATOM 1970 O O . ILE A 1 240 ? -0.224 -3.581 19.629 1.00 89.62 240 ILE A O 1
ATOM 1974 N N . SER A 1 241 ? -1.614 -2.389 20.918 1.00 84.38 241 SER A N 1
ATOM 1975 C CA . SER A 1 241 ? -1.002 -2.760 22.196 1.00 84.38 241 SER A CA 1
ATOM 1976 C C . SER A 1 241 ? -1.268 -4.227 22.533 1.00 84.38 241 SER A C 1
ATOM 1978 O O . SER A 1 241 ? -2.395 -4.715 22.417 1.00 84.38 241 SER A O 1
ATOM 1980 N N . ASN A 1 242 ? -0.240 -4.923 23.021 1.00 69.56 242 ASN A N 1
ATOM 1981 C CA . ASN A 1 242 ? -0.354 -6.307 23.489 1.00 69.56 242 ASN A CA 1
ATOM 1982 C C . ASN A 1 242 ? -0.997 -6.423 24.881 1.00 69.56 242 ASN A C 1
ATOM 1984 O O . ASN A 1 242 ? -1.372 -7.520 25.283 1.00 69.56 242 ASN A O 1
ATOM 1988 N N . THR A 1 243 ? -1.106 -5.320 25.628 1.00 65.06 243 THR A N 1
ATOM 1989 C CA . THR A 1 243 ? -1.561 -5.326 27.029 1.00 65.06 243 THR A CA 1
ATOM 1990 C C . THR A 1 243 ? -2.965 -4.769 27.217 1.00 65.06 243 THR A C 1
ATOM 1992 O O . THR A 1 243 ? -3.579 -5.013 28.251 1.00 65.06 243 THR A O 1
ATOM 1995 N N . GLU A 1 244 ? -3.478 -4.016 26.246 1.00 66.25 244 GLU A N 1
ATOM 1996 C CA . GLU A 1 244 ? -4.771 -3.340 26.350 1.00 66.25 244 GLU A CA 1
ATOM 1997 C C . GLU A 1 244 ? -5.784 -3.974 25.399 1.00 66.25 244 GLU A C 1
ATOM 1999 O O . GLU A 1 244 ? -5.518 -4.132 24.209 1.00 66.25 244 GLU A O 1
ATOM 2004 N N . ASN A 1 245 ? -6.964 -4.328 25.905 1.00 66.81 245 ASN A N 1
ATOM 2005 C CA . ASN A 1 245 ? -8.071 -4.774 25.067 1.00 66.81 245 ASN A CA 1
ATOM 2006 C C . ASN A 1 245 ? -8.974 -3.587 24.739 1.00 66.81 245 ASN A C 1
ATOM 2008 O O . ASN A 1 245 ? -9.364 -2.824 25.618 1.00 66.81 245 ASN A O 1
ATOM 2012 N N . ILE A 1 246 ? -9.345 -3.459 23.466 1.00 73.06 246 ILE A N 1
ATOM 2013 C CA . ILE A 1 246 ? -10.287 -2.432 22.997 1.00 73.06 246 ILE A CA 1
ATOM 2014 C C . ILE A 1 246 ? -11.705 -2.626 23.560 1.00 73.06 246 ILE A C 1
ATOM 2016 O O . ILE A 1 246 ? -12.508 -1.697 23.526 1.00 73.06 246 ILE A O 1
ATOM 2020 N N . ASN A 1 247 ? -12.008 -3.817 24.089 1.00 65.88 247 ASN A N 1
ATOM 2021 C CA . ASN A 1 247 ? -13.240 -4.136 24.802 1.00 65.88 247 ASN A CA 1
ATOM 2022 C C . ASN A 1 247 ? -12.992 -5.314 25.768 1.00 65.88 247 ASN A C 1
ATOM 2024 O O . ASN A 1 247 ? -12.550 -6.378 25.339 1.00 65.88 247 ASN A O 1
ATOM 2028 N N . GLU A 1 248 ? -13.271 -5.124 27.061 1.00 59.88 248 GLU A N 1
ATOM 2029 C CA . GLU A 1 248 ? -13.055 -6.132 28.117 1.00 59.88 248 GLU A CA 1
ATOM 2030 C C . GLU A 1 248 ? -13.905 -7.403 27.932 1.00 59.88 248 GLU A C 1
ATOM 2032 O O . GLU A 1 248 ? -13.533 -8.461 28.429 1.00 59.88 248 GLU A O 1
ATOM 2037 N N . ASN A 1 249 ? -15.012 -7.315 27.184 1.00 55.44 249 ASN A N 1
ATOM 2038 C CA . ASN A 1 249 ? -15.946 -8.422 26.948 1.00 55.44 249 ASN A CA 1
ATOM 2039 C C . ASN A 1 249 ? -15.793 -9.088 25.569 1.00 55.44 249 ASN A C 1
ATOM 2041 O O . ASN A 1 249 ? -16.617 -9.929 25.208 1.00 55.44 249 ASN A O 1
ATOM 2045 N N . LEU A 1 250 ? -14.806 -8.688 24.762 1.00 64.88 250 LEU A N 1
ATOM 2046 C CA . LEU A 1 250 ? -14.640 -9.216 23.409 1.00 64.88 250 LEU A CA 1
ATOM 2047 C C . LEU A 1 250 ? -13.700 -10.423 23.427 1.00 64.88 250 LEU A C 1
ATOM 2049 O O . LEU A 1 250 ? -12.505 -10.281 23.683 1.00 64.88 250 LEU A O 1
ATOM 2053 N N . ASP A 1 251 ? -14.244 -11.604 23.145 1.00 69.44 251 ASP A N 1
ATOM 2054 C CA . ASP A 1 251 ? -13.445 -12.814 22.960 1.00 69.44 251 ASP A CA 1
ATOM 2055 C C . ASP A 1 251 ? -12.752 -12.746 21.590 1.00 69.44 251 ASP A C 1
ATOM 2057 O O . ASP A 1 251 ? -13.386 -12.921 20.546 1.00 69.44 251 ASP A O 1
ATOM 2061 N N . ILE A 1 252 ? -11.465 -12.381 21.585 1.00 81.31 252 ILE A N 1
ATOM 2062 C CA . ILE A 1 252 ? -10.684 -12.225 20.354 1.00 81.31 252 ILE A CA 1
ATOM 2063 C C . ILE A 1 252 ? -10.360 -13.613 19.798 1.00 81.31 252 ILE A C 1
ATOM 2065 O O . ILE A 1 252 ? -9.454 -14.303 20.267 1.00 81.31 252 ILE A O 1
ATOM 2069 N N . ASP A 1 253 ? -11.061 -13.991 18.734 1.00 83.69 253 ASP A N 1
ATOM 2070 C CA . ASP A 1 253 ? -10.805 -15.217 17.987 1.00 83.69 253 ASP A CA 1
ATOM 2071 C C . ASP A 1 253 ? -10.036 -14.889 16.701 1.00 83.69 253 ASP A C 1
ATOM 2073 O O . ASP A 1 253 ? -10.588 -14.327 15.752 1.00 83.69 253 ASP A O 1
ATOM 2077 N N . LYS A 1 254 ? -8.748 -15.252 16.640 1.00 86.25 254 LYS A N 1
ATOM 2078 C CA . LYS A 1 254 ? -7.894 -15.006 15.460 1.00 86.25 254 LYS A CA 1
ATOM 2079 C C . LYS A 1 254 ? -8.391 -15.716 14.197 1.00 86.25 254 LYS A C 1
ATOM 2081 O O . LYS A 1 254 ? -8.012 -15.321 13.099 1.00 86.25 254 LYS A O 1
ATOM 2086 N N . SER A 1 255 ? -9.237 -16.742 14.329 1.00 85.88 255 SER A N 1
ATOM 2087 C CA . SER A 1 255 ? -9.862 -17.413 13.183 1.00 85.88 255 SER A CA 1
ATOM 2088 C C . SER A 1 255 ? -11.010 -16.606 12.563 1.00 85.88 255 SER A C 1
ATOM 2090 O O . SER A 1 255 ? -11.480 -16.945 11.477 1.00 85.88 255 SER A O 1
ATOM 2092 N N . LYS A 1 256 ? -11.443 -15.514 13.214 1.00 87.50 256 LYS A N 1
ATOM 2093 C CA . LYS A 1 256 ? -12.550 -14.649 12.781 1.00 87.50 256 LYS A CA 1
ATOM 2094 C C . LYS A 1 256 ? -12.102 -13.189 12.584 1.00 87.50 256 LYS A C 1
ATOM 2096 O O . LYS A 1 256 ? -12.632 -12.283 13.231 1.00 87.50 256 LYS A O 1
ATOM 2101 N N . PRO A 1 257 ? -11.174 -12.919 11.647 1.00 87.56 257 PRO A N 1
ATOM 2102 C CA . PRO A 1 257 ? -10.576 -11.594 11.458 1.00 87.56 257 PRO A CA 1
ATOM 2103 C C . PRO A 1 257 ? -11.599 -10.491 11.152 1.00 87.56 257 PRO A C 1
ATOM 2105 O O . PRO A 1 257 ? -11.439 -9.372 11.629 1.00 87.56 257 PRO A O 1
ATOM 2108 N N . PHE A 1 258 ? -12.689 -10.792 10.436 1.00 86.12 258 PHE A N 1
ATOM 2109 C CA . PHE A 1 258 ? -13.748 -9.808 10.169 1.00 86.12 258 PHE A CA 1
ATOM 2110 C C . PHE A 1 258 ? -14.543 -9.409 11.420 1.00 86.12 258 PHE A C 1
ATOM 2112 O O . PHE A 1 258 ? -14.886 -8.243 11.562 1.00 86.12 258 PHE A O 1
ATOM 2119 N N . GLN A 1 259 ? -14.783 -10.333 12.359 1.00 85.56 259 GLN A N 1
ATOM 2120 C CA . GLN A 1 259 ? -15.438 -9.986 13.629 1.00 85.56 259 GLN A CA 1
ATOM 2121 C C . GLN A 1 259 ? -14.534 -9.094 14.485 1.00 85.56 259 GLN A C 1
ATOM 2123 O O . GLN A 1 259 ? -14.995 -8.139 15.108 1.00 85.56 259 GLN A O 1
ATOM 2128 N N . ASN A 1 260 ? -13.228 -9.367 14.463 1.00 88.75 260 ASN A N 1
ATOM 2129 C CA . ASN A 1 260 ? -12.247 -8.525 15.138 1.00 88.75 260 ASN A CA 1
ATOM 2130 C C . ASN A 1 260 ? -12.141 -7.137 14.480 1.00 88.75 260 ASN A C 1
ATOM 2132 O O . ASN A 1 260 ? -12.028 -6.137 15.187 1.00 88.75 260 ASN A O 1
ATOM 2136 N N . LEU A 1 261 ? -12.237 -7.051 13.147 1.00 88.19 261 LEU A N 1
ATOM 2137 C CA . LEU A 1 261 ? -12.318 -5.775 12.429 1.00 88.19 261 LEU A CA 1
ATOM 2138 C C . LEU A 1 261 ? -13.564 -4.981 12.815 1.00 88.19 261 LEU A C 1
ATOM 2140 O O . LEU A 1 261 ? -13.441 -3.799 13.115 1.00 88.19 261 LEU A O 1
ATOM 2144 N N . ASP A 1 262 ? -14.732 -5.623 12.894 1.00 85.44 262 ASP A N 1
ATOM 2145 C CA . ASP A 1 262 ? -15.968 -4.969 13.337 1.00 85.44 262 ASP A CA 1
ATOM 2146 C C . ASP A 1 262 ? -15.813 -4.364 14.743 1.00 85.44 262 ASP A C 1
ATOM 2148 O O . ASP A 1 262 ? -16.269 -3.248 15.004 1.00 85.44 262 ASP A O 1
ATOM 2152 N N . ALA A 1 263 ? -15.118 -5.056 15.650 1.00 85.81 263 ALA A N 1
ATOM 2153 C CA . ALA A 1 263 ? -14.803 -4.526 16.975 1.00 85.81 263 ALA A CA 1
ATOM 2154 C C . ALA A 1 263 ? -13.885 -3.293 16.913 1.00 85.81 263 ALA A C 1
ATOM 2156 O O . ALA A 1 263 ? -14.130 -2.310 17.616 1.00 85.81 263 ALA A O 1
ATOM 2157 N N . ILE A 1 264 ? -12.866 -3.311 16.048 1.00 89.38 264 ILE A N 1
ATOM 2158 C CA . ILE A 1 264 ? -11.970 -2.166 15.829 1.00 89.38 264 ILE A CA 1
ATOM 2159 C C . ILE A 1 264 ? -12.739 -0.982 15.228 1.00 89.38 264 ILE A C 1
ATOM 2161 O O . ILE A 1 264 ? -12.592 0.145 15.701 1.00 89.38 264 ILE A O 1
ATOM 2165 N N . TYR A 1 265 ? -13.597 -1.217 14.235 1.00 88.31 265 TYR A N 1
ATOM 2166 C CA . TYR A 1 265 ? -14.402 -0.172 13.598 1.00 88.31 265 TYR A CA 1
ATOM 2167 C C . TYR A 1 265 ? -15.345 0.501 14.596 1.00 88.31 265 TYR A C 1
ATOM 2169 O O . TYR A 1 265 ? -15.397 1.731 14.655 1.00 88.31 265 TYR A O 1
ATOM 2177 N N . ASN A 1 266 ? -16.014 -0.291 15.440 1.00 84.25 266 ASN A N 1
ATOM 2178 C CA . ASN A 1 266 ? -16.844 0.215 16.533 1.00 84.25 266 ASN A CA 1
ATOM 2179 C C . ASN A 1 266 ? -16.036 1.027 17.553 1.00 84.25 266 ASN A C 1
ATOM 2181 O O . ASN A 1 266 ? -16.499 2.052 18.047 1.00 84.25 266 ASN A O 1
ATOM 2185 N N . PHE A 1 267 ? -14.814 0.598 17.866 1.00 86.69 267 PHE A N 1
ATOM 2186 C CA . PHE A 1 267 ? -13.939 1.317 18.787 1.00 86.69 267 PHE A CA 1
ATOM 2187 C C . PHE A 1 267 ? -13.448 2.661 18.209 1.00 86.69 267 PHE A C 1
ATOM 2189 O O . PHE A 1 267 ? -13.401 3.692 18.899 1.00 86.69 267 PHE A O 1
ATOM 2196 N N . PHE A 1 268 ? -13.114 2.684 16.918 1.00 85.94 268 PHE A N 1
ATOM 2197 C CA . PHE A 1 268 ? -12.745 3.904 16.205 1.00 85.94 268 PHE A CA 1
ATOM 2198 C C . PHE A 1 268 ? -13.911 4.886 16.126 1.00 85.94 268 PHE A C 1
ATOM 2200 O O . PHE A 1 268 ? -13.727 6.058 16.473 1.00 85.94 268 PHE A O 1
ATOM 2207 N N . SER A 1 269 ? -15.105 4.402 15.783 1.00 78.19 269 SER A N 1
ATOM 2208 C CA . SER A 1 269 ? -16.310 5.215 15.632 1.00 78.19 269 SER A CA 1
ATOM 2209 C C . SER A 1 269 ? -17.546 4.514 16.225 1.00 78.19 269 SER A C 1
ATOM 2211 O O . SER A 1 269 ? -18.254 3.791 15.520 1.00 78.19 269 SER A O 1
ATOM 2213 N N . PRO A 1 270 ? -17.858 4.751 17.515 1.00 64.94 270 PRO A N 1
ATOM 2214 C CA . PRO A 1 270 ? -18.988 4.108 18.199 1.00 64.94 270 PRO A CA 1
ATOM 2215 C C . PRO A 1 270 ? -20.372 4.459 17.627 1.00 64.94 270 PRO A C 1
ATOM 2217 O O . PRO A 1 270 ? -21.365 3.833 17.982 1.00 64.94 270 PRO A O 1
ATOM 2220 N N . SER A 1 271 ? -20.464 5.476 16.766 1.00 50.59 271 SER A N 1
ATOM 2221 C CA . SER A 1 271 ? -21.719 6.027 16.246 1.00 50.59 271 SER A CA 1
ATOM 2222 C C . SER A 1 271 ? -22.251 5.349 14.977 1.00 50.59 271 SER A C 1
ATOM 2224 O O . SER A 1 271 ? -23.327 5.722 14.518 1.00 50.59 271 SER A O 1
ATOM 2226 N N . LEU A 1 272 ? -21.548 4.363 14.404 1.00 45.09 272 LEU A N 1
ATOM 2227 C CA . LEU A 1 272 ? -21.980 3.686 13.168 1.00 45.09 272 LEU A CA 1
ATOM 2228 C C . LEU A 1 272 ? -22.850 2.439 13.383 1.00 45.09 272 LEU A C 1
ATOM 2230 O O . LEU A 1 272 ? -23.460 1.967 12.426 1.00 45.09 272 LEU A O 1
ATOM 2234 N N . HIS A 1 273 ? -22.981 1.947 14.621 1.00 42.81 273 HIS A N 1
ATOM 2235 C CA . HIS A 1 273 ? -23.785 0.756 14.928 1.00 42.81 273 HIS A CA 1
ATOM 2236 C C . HIS A 1 273 ? -24.726 0.890 16.139 1.00 42.81 273 HIS A C 1
ATOM 2238 O O . HIS A 1 273 ? -25.249 -0.111 16.624 1.00 42.81 273 HIS A O 1
ATOM 2244 N N . THR A 1 274 ? -25.059 2.107 16.580 1.00 34.00 274 THR A N 1
ATOM 2245 C CA . THR A 1 274 ? -26.302 2.327 17.338 1.00 34.00 274 THR A CA 1
ATOM 2246 C C . THR A 1 274 ? -27.485 2.404 16.374 1.00 34.00 274 THR A C 1
ATOM 2248 O O . THR A 1 274 ? -27.991 3.478 16.057 1.00 34.00 274 THR A O 1
ATOM 2251 N N . ILE A 1 275 ? -27.967 1.243 15.931 1.00 31.64 275 ILE A N 1
ATOM 2252 C CA . ILE A 1 275 ? -29.395 1.096 15.645 1.00 31.64 275 ILE A CA 1
ATOM 2253 C C . ILE A 1 275 ? -29.968 0.233 16.763 1.00 31.64 275 ILE A C 1
ATOM 2255 O O . ILE A 1 275 ? -29.667 -0.949 16.899 1.00 31.64 275 ILE A O 1
ATOM 2259 N N . ASN A 1 276 ? -30.717 0.925 17.613 1.00 29.70 276 ASN A N 1
ATOM 2260 C CA . ASN A 1 276 ? -31.511 0.415 18.715 1.00 29.70 276 ASN A CA 1
ATOM 2261 C C . ASN A 1 276 ? -32.524 -0.641 18.248 1.00 29.70 276 ASN A C 1
ATOM 2263 O O . ASN A 1 276 ? -33.156 -0.422 17.219 1.00 29.70 276 ASN A O 1
ATOM 2267 N N . GLY A 1 277 ? -32.773 -1.640 19.105 1.00 31.36 277 GLY A N 1
ATOM 2268 C CA . GLY A 1 277 ? -34.090 -2.277 19.278 1.00 31.36 277 GLY A CA 1
ATOM 2269 C C . GLY A 1 277 ? -34.492 -3.331 18.261 1.00 31.36 277 GLY A C 1
ATOM 2270 O O . GLY A 1 277 ? -34.864 -2.946 17.135 1.00 31.36 277 GLY A O 1
#